Protein AF-A0A167RME8-F1 (afdb_monomer_lite)

Radius of gyration: 48.43 Å; chains: 1; bounding box: 113×70×120 Å

Organism: Penicillium chrysogenum (NCBI:txid5076)

pLDDT: mean 78.69, std 21.02, range [39.56, 98.69]

Secondary structure (DSSP, 8-state):
----PPPPPPP-----------------------------------PPPTT----PPPHHHHTTTT-TTS-HHHHHHHHHHHHHHHHHHHHHHHHHHHTTSS-HHHHHHHHHHHHHHHHHHHHHHHHHHHHHHHHHHHHHHHHHHHHHHHHHHHHHHHHHHHHHHHHHHHHHHHHHHHHHHHHHHHHHHHHHHHHHHHHHHH--S---------------------

Structure (mmCIF, N/CA/C/O backbone):
data_AF-A0A167RME8-F1
#
_entry.id   AF-A0A167RME8-F1
#
loop_
_atom_site.group_PDB
_atom_site.id
_atom_site.type_symbol
_atom_site.label_atom_id
_atom_site.label_alt_id
_atom_site.label_comp_id
_atom_site.label_asym_id
_atom_site.label_entity_id
_atom_site.label_seq_id
_atom_site.pdbx_PDB_ins_code
_atom_site.Cartn_x
_atom_site.Cartn_y
_atom_site.Cartn_z
_atom_site.occupancy
_atom_site.B_iso_or_equiv
_atom_site.auth_seq_id
_atom_site.auth_comp_id
_atom_site.auth_asym_id
_atom_site.auth_atom_id
_atom_site.pdbx_PDB_model_num
ATOM 1 N N . MET A 1 1 ? 33.253 -41.405 9.823 1.00 46.66 1 MET A N 1
ATOM 2 C CA . MET A 1 1 ? 33.672 -40.047 10.233 1.00 46.66 1 MET A CA 1
ATOM 3 C C . MET A 1 1 ? 33.901 -39.229 8.976 1.00 46.66 1 MET A C 1
ATOM 5 O O . MET A 1 1 ? 34.942 -39.370 8.351 1.00 46.66 1 MET A O 1
ATOM 9 N N . SER A 1 2 ? 32.906 -38.443 8.568 1.00 48.66 2 SER A N 1
ATOM 10 C CA . SER A 1 2 ? 32.923 -37.723 7.291 1.00 48.66 2 SER A CA 1
ATOM 11 C C . SER A 1 2 ? 32.918 -36.225 7.569 1.00 48.66 2 SER A C 1
ATOM 13 O O . SER A 1 2 ? 31.941 -35.685 8.080 1.00 48.66 2 SER A O 1
ATOM 15 N N . LYS A 1 3 ? 34.059 -35.583 7.298 1.00 55.41 3 LYS A N 1
ATOM 16 C CA . LYS A 1 3 ? 34.275 -34.137 7.405 1.00 55.41 3 LYS A CA 1
ATOM 17 C C . LYS A 1 3 ? 33.613 -33.457 6.206 1.00 55.41 3 LYS A C 1
ATOM 19 O O . LYS A 1 3 ? 33.950 -33.783 5.073 1.00 55.41 3 LYS A O 1
ATOM 24 N N . ILE A 1 4 ? 32.708 -32.514 6.454 1.00 59.94 4 ILE A N 1
ATOM 25 C CA . ILE A 1 4 ? 32.138 -31.645 5.419 1.00 59.94 4 ILE A CA 1
ATOM 26 C C . ILE A 1 4 ? 32.640 -30.222 5.677 1.00 59.94 4 ILE A C 1
ATOM 28 O O . ILE A 1 4 ? 32.491 -29.687 6.774 1.00 59.94 4 ILE A O 1
ATOM 32 N N . LEU A 1 5 ? 33.300 -29.670 4.657 1.00 56.16 5 LEU A N 1
ATOM 33 C CA . LEU A 1 5 ? 33.888 -28.333 4.597 1.00 56.16 5 LEU A CA 1
ATOM 34 C C . LEU A 1 5 ? 32.816 -27.230 4.651 1.00 56.16 5 LEU A C 1
ATOM 36 O O . LEU A 1 5 ? 31.798 -27.304 3.967 1.00 56.16 5 LEU A O 1
ATOM 40 N N . HIS A 1 6 ? 33.117 -26.155 5.381 1.00 62.88 6 HIS A N 1
ATOM 41 C CA . HIS A 1 6 ? 32.425 -24.867 5.286 1.00 62.88 6 HIS A CA 1
ATOM 42 C C . HIS A 1 6 ? 32.981 -24.027 4.123 1.00 62.88 6 HIS A C 1
ATOM 44 O O . HIS A 1 6 ? 34.203 -23.967 3.975 1.00 62.88 6 HIS A O 1
ATOM 50 N N . PRO A 1 7 ? 32.145 -23.288 3.367 1.00 67.81 7 PRO A N 1
ATOM 51 C CA . PRO A 1 7 ? 32.625 -22.238 2.483 1.00 67.81 7 PRO A CA 1
ATOM 52 C C . PRO A 1 7 ? 32.672 -20.865 3.169 1.00 67.81 7 PRO A C 1
ATOM 54 O O . PRO A 1 7 ? 31.809 -20.478 3.960 1.00 67.81 7 PRO A O 1
ATOM 57 N N . LEU A 1 8 ? 33.739 -20.154 2.817 1.00 55.78 8 LEU A N 1
ATOM 58 C CA . LEU A 1 8 ? 34.207 -18.857 3.288 1.00 55.78 8 LEU A CA 1
ATOM 59 C C . LEU A 1 8 ? 33.276 -17.683 2.924 1.00 55.78 8 LEU A C 1
ATOM 61 O O . LEU A 1 8 ? 32.675 -17.639 1.854 1.00 55.78 8 LEU A O 1
ATOM 65 N N . LYS A 1 9 ? 33.246 -16.682 3.816 1.00 50.41 9 LYS A N 1
ATOM 66 C CA . LYS A 1 9 ? 32.736 -15.319 3.581 1.00 50.41 9 LYS A CA 1
ATOM 67 C C . LYS A 1 9 ? 33.602 -14.566 2.558 1.00 50.41 9 LYS A C 1
ATOM 69 O O . LYS A 1 9 ? 34.825 -14.644 2.669 1.00 50.41 9 LYS A O 1
ATOM 74 N N . PRO A 1 10 ? 33.021 -13.657 1.759 1.00 62.38 10 PRO A N 1
ATOM 75 C CA . PRO A 1 10 ? 33.736 -12.492 1.259 1.00 62.38 10 PRO A CA 1
ATOM 76 C C . PRO A 1 10 ? 33.447 -11.248 2.115 1.00 62.38 10 PRO A C 1
ATOM 78 O O . PRO A 1 10 ? 32.299 -10.853 2.322 1.00 62.38 10 PRO A O 1
ATOM 81 N N . LYS A 1 11 ? 34.529 -10.627 2.599 1.00 51.53 11 LYS A N 1
ATOM 82 C CA . LYS A 1 11 ? 34.603 -9.204 2.960 1.00 51.53 11 LYS A CA 1
ATOM 83 C C . LYS A 1 11 ? 34.621 -8.391 1.661 1.00 51.53 11 LYS A C 1
ATOM 85 O O . LYS A 1 11 ? 35.391 -8.718 0.765 1.00 51.53 11 LYS A O 1
ATOM 90 N N . GLY A 1 12 ? 33.841 -7.318 1.602 1.00 47.72 12 GLY A N 1
ATOM 91 C CA . GLY A 1 12 ? 33.907 -6.304 0.551 1.00 47.72 12 GLY A CA 1
ATOM 92 C C . GLY A 1 12 ? 33.684 -4.929 1.165 1.00 47.72 12 GLY A C 1
ATOM 93 O O . GLY A 1 12 ? 32.648 -4.680 1.771 1.00 47.72 12 GLY A O 1
ATOM 94 N N . SER A 1 13 ? 34.721 -4.109 1.083 1.00 48.31 13 SER A N 1
ATOM 95 C CA . SER A 1 13 ? 34.896 -2.767 1.626 1.00 48.31 13 SER A CA 1
ATOM 96 C C . SER A 1 13 ? 34.101 -1.676 0.889 1.00 48.31 13 SER A C 1
ATOM 98 O O . SER A 1 13 ? 33.718 -1.828 -0.265 1.00 48.31 13 SER A O 1
ATOM 100 N N . THR A 1 14 ? 33.910 -0.580 1.622 1.00 47.50 14 THR A N 1
ATOM 101 C CA . THR A 1 14 ? 33.289 0.737 1.370 1.00 47.50 14 THR A CA 1
ATOM 102 C C . THR A 1 14 ? 33.692 1.437 0.053 1.00 47.50 14 THR A C 1
ATOM 104 O O . THR A 1 14 ? 34.739 1.119 -0.506 1.00 47.50 14 THR A O 1
ATOM 107 N N . PRO A 1 15 ? 32.930 2.462 -0.396 1.00 55.31 15 PRO A N 1
ATOM 108 C CA . PRO A 1 15 ? 33.337 3.837 -0.064 1.00 55.31 15 PRO A CA 1
ATOM 109 C C . PRO A 1 15 ? 32.199 4.799 0.330 1.00 55.31 15 PRO A C 1
ATOM 111 O O . PRO A 1 15 ? 31.079 4.746 -0.172 1.00 55.31 15 PRO A O 1
ATOM 114 N N . GLN A 1 16 ? 32.546 5.707 1.247 1.00 51.16 16 GLN A N 1
ATOM 115 C CA . GLN A 1 16 ? 31.841 6.956 1.529 1.00 51.16 16 GLN A CA 1
ATOM 116 C C . GLN A 1 16 ? 31.947 7.908 0.332 1.00 51.16 16 GLN A C 1
ATOM 118 O O . GLN A 1 16 ? 33.031 8.088 -0.218 1.00 51.16 16 GLN A O 1
ATOM 123 N N . SER A 1 17 ? 30.868 8.628 0.028 1.00 44.75 17 SER A N 1
ATOM 124 C CA . SER A 1 17 ? 30.943 10.013 -0.457 1.00 44.75 17 SER A CA 1
ATOM 125 C C . SER A 1 17 ? 29.664 10.762 -0.061 1.00 44.75 17 SER A C 1
ATOM 127 O O . SER A 1 17 ? 28.578 10.190 -0.184 1.00 44.75 17 SER A O 1
ATOM 129 N N . PRO A 1 18 ? 29.767 12.009 0.427 1.00 58.09 18 PRO A N 1
ATOM 130 C CA . PRO A 1 18 ? 28.632 12.850 0.774 1.00 58.09 18 PRO A CA 1
ATOM 131 C C . PRO A 1 18 ? 28.223 13.706 -0.430 1.00 58.09 18 PRO A C 1
ATOM 133 O O . PRO A 1 18 ? 29.068 14.340 -1.053 1.00 58.09 18 PRO A O 1
ATOM 136 N N . LEU A 1 19 ? 26.928 13.798 -0.717 1.00 43.50 19 LEU A N 1
ATOM 137 C CA . LEU A 1 19 ? 26.397 14.933 -1.466 1.00 43.50 19 LEU A CA 1
ATOM 138 C C . LEU A 1 19 ? 25.141 15.437 -0.766 1.00 43.50 19 LEU A C 1
ATOM 140 O O . LEU A 1 19 ? 24.085 14.806 -0.769 1.00 43.50 19 LEU A O 1
ATOM 144 N N . GLN A 1 20 ? 25.333 16.574 -0.102 1.00 51.16 20 GLN A N 1
ATOM 145 C CA . GLN A 1 20 ? 24.277 17.515 0.207 1.00 51.16 20 GLN A CA 1
ATOM 146 C C . GLN A 1 20 ? 23.749 18.055 -1.118 1.00 51.16 20 GLN A C 1
ATOM 148 O O . GLN A 1 20 ? 24.528 18.579 -1.908 1.00 51.16 20 GLN A O 1
ATOM 153 N N . ASP A 1 21 ? 22.441 17.976 -1.325 1.00 42.06 21 ASP A N 1
ATOM 154 C CA . ASP A 1 21 ? 21.779 18.904 -2.229 1.00 42.06 21 ASP A CA 1
ATOM 155 C C . ASP A 1 21 ? 20.456 19.329 -1.597 1.00 42.06 21 ASP A C 1
ATOM 157 O O . ASP A 1 21 ? 19.511 18.551 -1.421 1.00 42.06 21 ASP A O 1
ATOM 161 N N . GLY A 1 22 ? 20.465 20.566 -1.108 1.00 44.62 22 GLY A N 1
ATOM 162 C CA . GLY A 1 22 ? 19.363 21.187 -0.401 1.00 44.62 22 GLY A CA 1
ATOM 163 C C . GLY A 1 22 ? 18.309 21.657 -1.390 1.00 44.62 22 GLY A C 1
ATOM 164 O O . GLY A 1 22 ? 18.539 22.571 -2.171 1.00 44.62 22 GLY A O 1
ATOM 165 N N . SER A 1 23 ? 17.112 21.085 -1.303 1.00 46.25 23 SER A N 1
ATOM 166 C CA . SER A 1 23 ? 15.911 21.651 -1.917 1.00 46.25 23 SER A CA 1
ATOM 167 C C . SER A 1 23 ? 14.936 22.076 -0.809 1.00 46.25 23 SER A C 1
ATOM 169 O O . SER A 1 23 ? 14.494 21.237 -0.019 1.00 46.25 23 SER A O 1
ATOM 171 N N . PRO A 1 24 ? 14.580 23.372 -0.700 1.00 50.72 24 PRO A N 1
ATOM 172 C CA . PRO A 1 24 ? 13.641 23.834 0.307 1.00 50.72 24 PRO A CA 1
ATOM 173 C C . PRO A 1 24 ? 12.214 23.570 -0.180 1.00 50.72 24 PRO A C 1
ATOM 175 O O . PRO A 1 24 ? 11.588 24.392 -0.852 1.00 50.72 24 PRO A O 1
ATOM 178 N N . THR A 1 25 ? 11.664 22.408 0.167 1.00 45.47 25 THR A N 1
ATOM 179 C CA . THR A 1 25 ? 10.222 22.171 0.040 1.00 45.47 25 THR A CA 1
ATOM 180 C C . THR A 1 25 ? 9.476 23.055 1.034 1.00 45.47 25 THR A C 1
ATOM 182 O O . THR A 1 25 ? 9.447 22.807 2.236 1.00 45.47 25 THR A O 1
ATOM 185 N N . LYS A 1 26 ? 8.873 24.110 0.488 1.00 46.53 26 LYS A N 1
ATOM 186 C CA . LYS A 1 26 ? 7.974 25.076 1.119 1.00 46.53 26 LYS A CA 1
ATOM 187 C C . LYS A 1 26 ? 6.787 24.348 1.773 1.00 46.53 26 LYS A C 1
ATOM 189 O O . LYS A 1 26 ? 5.771 24.082 1.133 1.00 46.53 26 LYS A O 1
ATOM 194 N N . THR A 1 27 ? 6.911 24.002 3.050 1.00 44.31 27 THR A N 1
ATOM 195 C CA . THR A 1 27 ? 5.826 23.456 3.870 1.00 44.31 27 THR A CA 1
ATOM 196 C C . THR A 1 27 ? 4.834 24.567 4.203 1.00 44.31 27 THR A C 1
ATOM 198 O O . THR A 1 27 ? 5.046 25.409 5.071 1.00 44.31 27 THR A O 1
ATOM 201 N N . ARG A 1 28 ? 3.711 24.574 3.483 1.00 45.41 28 ARG A N 1
ATOM 202 C CA . ARG A 1 28 ? 2.522 25.359 3.822 1.00 45.41 28 ARG A CA 1
ATOM 203 C C . ARG A 1 28 ? 1.881 24.738 5.067 1.00 45.41 28 ARG A C 1
ATOM 205 O O . ARG A 1 28 ? 1.089 23.807 4.959 1.00 45.41 28 ARG A O 1
ATOM 212 N N . ALA A 1 29 ? 2.260 25.234 6.241 1.00 39.56 29 ALA A N 1
ATOM 213 C CA . ALA A 1 29 ? 1.595 24.921 7.497 1.00 39.56 29 ALA A CA 1
ATOM 214 C C . ALA A 1 29 ? 0.166 25.489 7.466 1.00 39.56 29 ALA A C 1
ATOM 216 O O . ALA A 1 29 ? -0.036 26.698 7.367 1.00 39.56 29 ALA A O 1
ATOM 217 N N . LEU A 1 30 ? -0.830 24.605 7.502 1.00 44.81 30 LEU A N 1
ATOM 218 C CA . LEU A 1 30 ? -2.217 24.966 7.776 1.00 44.81 30 LEU A CA 1
ATOM 219 C C . LEU A 1 30 ? -2.363 25.135 9.288 1.00 44.81 30 LEU A C 1
ATOM 221 O O . LEU A 1 30 ? -2.478 24.165 10.033 1.00 44.81 30 LEU A O 1
ATOM 225 N N . THR A 1 31 ? -2.334 26.387 9.726 1.00 43.88 31 THR A N 1
ATOM 226 C CA . THR A 1 31 ? -2.700 26.832 11.068 1.00 43.88 31 THR A CA 1
ATOM 227 C C . THR A 1 31 ? -4.189 26.552 11.282 1.00 43.88 31 THR A C 1
ATOM 229 O O . THR A 1 31 ? -5.050 27.321 10.860 1.00 43.88 31 THR A O 1
ATOM 232 N N . MET A 1 32 ? -4.517 25.423 11.906 1.00 41.84 32 MET A N 1
ATOM 233 C CA . MET A 1 32 ? -5.863 25.168 12.418 1.00 41.84 32 MET A CA 1
ATOM 234 C C . MET A 1 32 ? -5.918 25.664 13.860 1.00 41.84 32 MET A C 1
ATOM 236 O O . MET A 1 32 ? -5.507 24.986 14.797 1.00 41.84 32 MET A O 1
ATOM 240 N N . SER A 1 33 ? -6.377 26.909 13.992 1.00 46.09 33 SER A N 1
ATOM 241 C CA . SER A 1 33 ? -6.721 27.561 15.252 1.00 46.09 33 SER A CA 1
ATOM 242 C C . SER A 1 33 ? -7.871 26.800 15.914 1.00 46.09 33 SER A C 1
ATOM 244 O O . SER A 1 33 ? -9.011 26.847 15.452 1.00 46.09 33 SER A O 1
ATOM 246 N N . LEU A 1 34 ? -7.562 26.054 16.973 1.00 42.22 34 LEU A N 1
ATOM 247 C CA . LEU A 1 34 ? -8.546 25.348 17.784 1.00 42.22 34 LEU A CA 1
ATOM 248 C C . LEU A 1 34 ? -9.113 26.338 18.813 1.00 42.22 34 LEU A C 1
ATOM 250 O O . LEU A 1 34 ? -8.589 26.483 19.917 1.00 42.22 34 LEU A O 1
ATOM 254 N N . GLN A 1 35 ? -10.162 27.071 18.433 1.00 42.72 35 GLN A N 1
ATOM 255 C CA . GLN A 1 35 ? -10.925 27.888 19.375 1.00 42.72 35 GLN A CA 1
ATOM 256 C C . GLN A 1 35 ? -11.644 26.976 20.374 1.00 42.72 35 GLN A C 1
ATOM 258 O O . GLN A 1 35 ? -12.542 26.212 20.028 1.00 42.72 35 GLN A O 1
ATOM 263 N N . LYS A 1 36 ? -11.216 27.075 21.63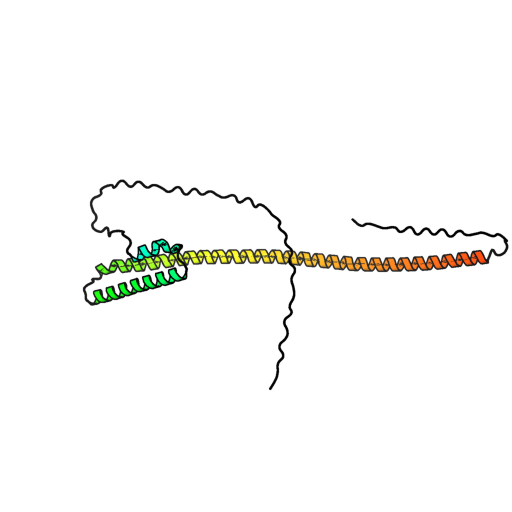2 1.00 44.06 36 LYS A N 1
ATOM 264 C CA . LYS A 1 36 ? -11.839 26.485 22.815 1.00 44.06 36 LYS A CA 1
ATOM 265 C C . LYS A 1 36 ? -13.196 27.165 23.060 1.00 44.06 36 LYS A C 1
ATOM 267 O O . LYS A 1 36 ? -13.205 28.370 23.310 1.00 44.06 36 LYS A O 1
ATOM 272 N N . PRO A 1 37 ? -14.336 26.452 23.026 1.00 44.91 37 PRO A N 1
ATOM 273 C CA . PRO A 1 37 ? -15.606 27.038 23.428 1.00 44.91 37 PRO A CA 1
ATOM 274 C C . PRO A 1 37 ? -15.649 27.151 24.955 1.00 44.91 37 PRO A C 1
ATOM 276 O O . PRO A 1 37 ? -15.687 26.148 25.668 1.00 44.91 37 PRO A O 1
ATOM 279 N N . THR A 1 38 ? -15.646 28.382 25.461 1.00 42.69 38 THR A N 1
ATOM 280 C CA . THR A 1 38 ? -16.018 28.691 26.845 1.00 42.69 38 THR A CA 1
ATOM 281 C C . THR A 1 38 ? -17.533 28.565 26.960 1.00 42.69 38 THR A C 1
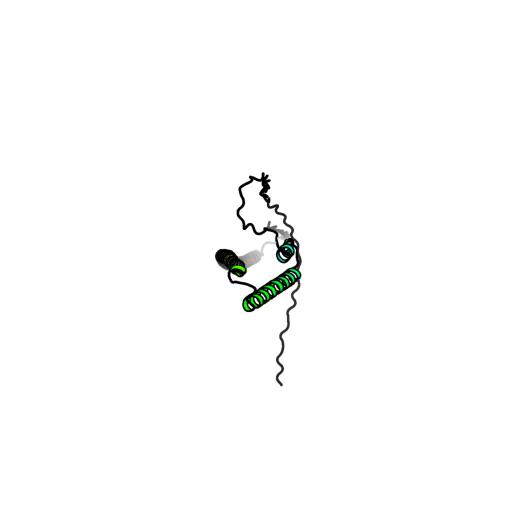ATOM 283 O O . THR A 1 38 ? -18.270 29.481 26.602 1.00 42.69 38 THR A O 1
ATOM 286 N N . ILE A 1 39 ? -18.011 27.415 27.434 1.00 40.47 39 ILE A N 1
ATOM 287 C CA . ILE A 1 39 ? -19.421 27.227 27.778 1.00 40.47 39 ILE A CA 1
ATOM 288 C C . ILE A 1 39 ? -19.604 27.732 29.211 1.00 40.47 39 ILE A C 1
ATOM 290 O O . ILE A 1 39 ? -19.209 27.081 30.174 1.00 40.47 39 ILE A O 1
ATOM 294 N N . SER A 1 40 ? -20.166 28.933 29.331 1.00 45.59 40 SER A N 1
ATOM 295 C CA . SER A 1 40 ? -20.678 29.491 30.581 1.00 45.59 40 SER A CA 1
ATOM 296 C C . SER A 1 40 ? -22.011 28.810 30.901 1.00 45.59 40 SER A C 1
ATOM 298 O O . SER A 1 40 ? -23.007 29.034 30.215 1.00 45.59 40 SER A O 1
ATOM 300 N N . SER A 1 41 ? -22.035 27.945 31.913 1.00 41.91 41 SER A N 1
ATOM 301 C CA . SER A 1 41 ? -23.260 27.310 32.400 1.00 41.91 41 SER A CA 1
ATOM 302 C C . SER A 1 41 ? -23.843 28.104 33.573 1.00 41.91 41 SER A C 1
ATOM 304 O O . SER A 1 41 ? -23.393 28.014 34.713 1.00 41.91 41 SER A O 1
ATOM 306 N N . LYS A 1 42 ? -24.893 28.882 33.294 1.00 50.00 42 LYS A N 1
ATOM 307 C CA . LYS A 1 42 ? -25.873 29.288 34.313 1.00 50.00 42 LYS A CA 1
ATOM 308 C C . LYS A 1 42 ? -26.701 28.055 34.710 1.00 50.00 42 LYS A C 1
ATOM 310 O O . LYS A 1 42 ? -27.223 27.397 33.808 1.00 50.00 42 LYS A O 1
ATOM 315 N N . PRO A 1 43 ? -26.878 27.744 36.005 1.00 47.22 43 PRO A N 1
ATOM 316 C CA . PRO A 1 43 ? -27.755 26.659 36.414 1.00 47.22 43 PRO A CA 1
ATOM 317 C C . PRO A 1 43 ? -29.214 27.125 36.336 1.00 47.22 43 PRO A C 1
ATOM 319 O O . PRO A 1 43 ? -29.645 28.009 37.074 1.00 47.22 43 PRO A O 1
ATOM 322 N N . VAL A 1 44 ? -29.969 26.529 35.414 1.00 51.12 44 VAL A N 1
ATOM 323 C CA . VAL A 1 44 ? -31.435 26.571 35.409 1.00 51.12 44 VAL A CA 1
ATOM 324 C C . VAL A 1 44 ? -31.910 25.523 36.411 1.00 51.12 44 VAL A C 1
ATOM 326 O O . VAL A 1 44 ? -31.658 24.332 36.244 1.00 51.12 44 VAL A O 1
ATOM 329 N N . ILE A 1 45 ? -32.554 25.984 37.479 1.00 51.16 45 ILE A N 1
ATOM 330 C CA . ILE A 1 45 ? -33.170 25.145 38.506 1.00 51.16 45 ILE A CA 1
ATOM 331 C C . ILE A 1 45 ? -34.415 24.501 37.887 1.00 51.16 45 ILE A C 1
ATOM 333 O O . ILE A 1 45 ? -35.404 25.185 37.629 1.00 51.16 45 ILE A O 1
ATOM 337 N N . ALA A 1 46 ? -34.345 23.195 37.630 1.00 46.25 46 ALA A N 1
ATOM 338 C CA . ALA A 1 46 ? -35.487 22.360 37.271 1.00 46.25 46 ALA A CA 1
ATOM 339 C C . ALA A 1 46 ? -35.760 21.343 38.403 1.00 46.25 46 ALA A C 1
ATOM 341 O O . ALA A 1 46 ? -34.802 20.881 39.032 1.00 46.25 46 ALA A O 1
ATOM 342 N N . PRO A 1 47 ? -37.032 21.002 38.696 1.00 47.94 47 PRO A N 1
ATOM 343 C CA . PRO A 1 47 ? -37.409 20.166 39.839 1.00 47.94 47 PRO A CA 1
ATOM 344 C C . PRO A 1 47 ? -36.861 18.735 39.726 1.00 47.94 47 PRO A C 1
ATOM 346 O O . PRO A 1 47 ? -36.841 18.149 38.646 1.00 47.94 47 PRO A O 1
ATOM 349 N N . GLY A 1 48 ? -36.401 18.195 40.856 1.00 42.44 48 GLY A N 1
ATOM 350 C CA . GLY A 1 48 ? -35.553 17.006 40.952 1.00 42.44 48 GLY A CA 1
ATOM 351 C C . GLY A 1 48 ? -36.135 15.699 40.402 1.00 42.44 48 GLY A C 1
ATOM 352 O O . GLY A 1 48 ? -37.210 15.256 40.798 1.00 42.44 48 GLY A O 1
ATOM 353 N N . HIS A 1 49 ? -35.331 15.027 39.575 1.00 49.12 49 HIS A N 1
ATOM 354 C CA . HIS A 1 49 ? -35.415 13.588 39.334 1.00 49.12 49 HIS A CA 1
ATOM 355 C C . HIS A 1 49 ? -34.492 12.849 40.323 1.00 49.12 49 HIS A C 1
ATOM 357 O O . HIS A 1 49 ? -33.290 13.133 40.351 1.00 49.12 49 HIS A O 1
ATOM 363 N N . PRO A 1 50 ? -34.992 11.879 41.109 1.00 49.12 50 PRO A N 1
ATOM 364 C CA . PRO A 1 50 ? -34.171 11.104 42.028 1.00 49.12 50 PRO A CA 1
ATOM 365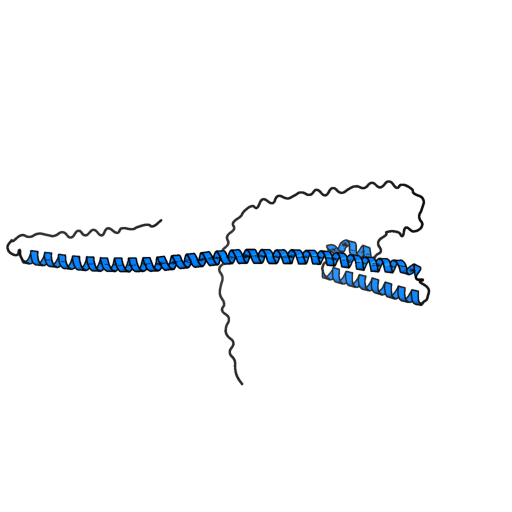 C C . PRO A 1 50 ? -33.516 9.953 41.258 1.00 49.12 50 PRO A C 1
ATOM 367 O O . PRO A 1 50 ? -34.082 8.874 41.207 1.00 49.12 50 PRO A O 1
ATOM 370 N N . ASN A 1 51 ? -32.395 10.200 40.568 1.00 49.62 51 ASN A N 1
ATOM 371 C CA . ASN A 1 51 ? -31.435 9.155 40.143 1.00 49.62 51 ASN A CA 1
ATOM 372 C C . ASN A 1 51 ? -30.195 9.724 39.422 1.00 49.62 51 ASN A C 1
ATOM 374 O O . ASN A 1 51 ? -29.619 9.085 38.543 1.00 49.62 51 ASN A O 1
ATOM 378 N N . GLN A 1 52 ? -29.749 10.933 39.774 1.00 51.34 52 GLN A N 1
ATOM 379 C CA . GLN A 1 52 ? -28.422 11.382 39.351 1.00 51.34 52 GLN A CA 1
ATOM 380 C C . GLN A 1 52 ? -27.379 10.713 40.249 1.00 51.34 52 GLN A C 1
ATOM 382 O O . GLN A 1 52 ? -27.067 11.206 41.331 1.00 51.34 52 GLN A O 1
ATOM 387 N N . GLN A 1 53 ? -26.860 9.563 39.809 1.00 60.28 53 GLN A N 1
ATOM 388 C CA . GLN A 1 53 ? -25.600 9.061 40.348 1.00 60.28 53 GLN A CA 1
ATOM 389 C C . GLN A 1 53 ? -24.533 10.149 40.144 1.00 60.28 53 GLN A C 1
ATOM 391 O O . GLN A 1 53 ? -24.457 10.730 39.057 1.00 60.28 53 GLN A O 1
ATOM 396 N N . PRO A 1 54 ? -23.729 10.468 41.169 1.00 63.62 54 PRO A N 1
ATOM 397 C CA . PRO A 1 54 ? -22.654 11.435 41.024 1.00 63.62 54 PRO A CA 1
ATOM 398 C C . PRO A 1 54 ? -21.691 10.955 39.931 1.00 63.62 54 PRO A C 1
ATOM 400 O O . PRO A 1 54 ? -21.138 9.863 40.022 1.00 63.62 54 PRO A O 1
ATOM 403 N N . ASN A 1 55 ? -21.468 11.783 38.907 1.00 67.50 55 ASN A N 1
ATOM 404 C CA . ASN A 1 55 ? -20.554 11.506 37.787 1.00 67.50 55 ASN A CA 1
ATOM 405 C C . ASN A 1 55 ? -19.066 11.581 38.189 1.00 67.50 55 ASN A C 1
ATOM 407 O O . ASN A 1 55 ? -18.206 11.859 37.353 1.00 67.50 55 ASN A O 1
ATOM 411 N N . THR A 1 56 ? -18.749 11.395 39.469 1.00 81.75 56 THR A N 1
ATOM 412 C CA . THR A 1 56 ? -17.381 11.483 39.970 1.00 81.75 56 THR A CA 1
ATOM 413 C C . THR A 1 56 ? -16.626 10.218 39.557 1.00 81.75 56 THR A C 1
ATOM 415 O O . THR A 1 56 ? -17.035 9.120 39.943 1.00 81.75 56 THR A O 1
ATOM 418 N N . PRO A 1 57 ? -15.530 10.331 38.785 1.00 82.00 57 PRO A N 1
ATOM 419 C CA . PRO A 1 57 ? -14.737 9.176 38.392 1.00 82.00 57 PRO A CA 1
ATOM 420 C C . PRO A 1 57 ? -14.184 8.452 39.624 1.00 82.00 57 PRO A C 1
ATOM 422 O O . PRO A 1 57 ? -13.645 9.077 40.537 1.00 82.00 57 PRO A O 1
ATOM 425 N N . GLY A 1 58 ? -14.296 7.124 39.643 1.00 84.00 58 GLY A N 1
ATOM 426 C CA . GLY A 1 58 ? -13.682 6.306 40.687 1.00 84.00 58 GLY A CA 1
ATOM 427 C C . GLY A 1 58 ? -12.151 6.290 40.595 1.00 84.00 58 GLY A C 1
ATOM 428 O O . GLY A 1 58 ? -11.563 6.657 39.577 1.00 84.00 58 GLY A O 1
ATOM 429 N N . PHE A 1 59 ? -11.494 5.781 41.639 1.00 86.69 59 PHE A N 1
ATOM 430 C CA . PHE A 1 59 ? -10.029 5.724 41.738 1.00 86.69 59 PHE A CA 1
ATOM 431 C C . PHE A 1 59 ? -9.352 5.051 40.528 1.00 86.69 59 PHE A C 1
ATOM 433 O O . PHE A 1 59 ? -8.360 5.558 40.008 1.00 86.69 59 PHE A O 1
ATOM 440 N N . CYS A 1 60 ? -9.918 3.951 40.013 1.00 85.88 60 CYS A N 1
ATOM 441 C CA . CYS A 1 60 ? -9.393 3.281 38.816 1.00 85.88 60 CYS A CA 1
ATOM 442 C C . CYS A 1 60 ? -9.432 4.167 37.562 1.00 85.88 60 CYS A C 1
ATOM 444 O O . CYS A 1 60 ? -8.514 4.103 36.749 1.00 85.88 60 CYS A O 1
ATOM 446 N N . ALA A 1 61 ? -10.459 5.008 37.410 1.00 86.75 61 ALA A N 1
ATOM 447 C CA . ALA A 1 61 ? -10.573 5.921 36.277 1.00 86.75 61 ALA A CA 1
ATOM 448 C C . ALA A 1 61 ? -9.550 7.064 36.372 1.00 86.75 61 ALA A C 1
ATOM 450 O O . ALA A 1 61 ? -8.921 7.401 35.373 1.00 86.75 61 ALA A O 1
ATOM 451 N N . LEU A 1 62 ? -9.310 7.595 37.576 1.00 89.69 62 LEU A N 1
ATOM 452 C CA . LEU A 1 62 ? -8.291 8.627 37.810 1.00 89.69 62 LEU A CA 1
ATOM 453 C C . LEU A 1 62 ? -6.872 8.127 37.502 1.00 89.69 62 LEU A C 1
ATOM 455 O O . LEU A 1 62 ? -6.059 8.852 36.936 1.00 89.69 62 LEU A O 1
ATOM 459 N N . ARG A 1 63 ? -6.577 6.851 37.780 1.00 90.88 63 ARG A N 1
ATOM 460 C CA . ARG A 1 63 ? -5.284 6.234 37.423 1.00 90.88 63 ARG A CA 1
ATOM 461 C C . ARG A 1 63 ? -5.005 6.235 35.913 1.00 90.88 63 ARG A C 1
ATOM 463 O O . ARG A 1 63 ? -3.846 6.113 35.519 1.00 90.88 63 ARG A O 1
ATOM 470 N N . LEU A 1 64 ? -6.033 6.375 35.071 1.00 92.44 64 LEU A N 1
ATOM 471 C CA . LEU A 1 64 ? -5.904 6.426 33.612 1.00 92.44 64 LEU A CA 1
ATOM 472 C C . LEU A 1 64 ? -5.635 7.841 33.067 1.00 92.44 64 LEU A C 1
ATOM 474 O O . LEU A 1 64 ? -5.288 7.961 31.893 1.00 92.44 64 LEU A O 1
ATOM 478 N N . GLU A 1 65 ? -5.742 8.897 33.882 1.00 88.75 65 GLU A N 1
ATOM 479 C CA . GLU A 1 65 ? -5.689 10.305 33.439 1.00 88.75 65 GLU A CA 1
ATOM 480 C C . GLU A 1 65 ? -4.352 10.697 32.778 1.00 88.75 65 GLU A C 1
ATOM 482 O O . GLU A 1 65 ? -4.303 11.598 31.949 1.00 88.75 65 GLU A O 1
ATOM 487 N N . ASN A 1 66 ? -3.274 9.951 33.047 1.00 87.81 66 ASN A N 1
ATOM 488 C CA . ASN A 1 66 ? -1.940 10.194 32.486 1.00 87.81 66 ASN A CA 1
ATOM 489 C C . ASN A 1 66 ? -1.402 9.028 31.649 1.00 87.81 66 ASN A C 1
ATOM 491 O O . ASN A 1 66 ? -0.188 8.885 31.489 1.00 87.81 66 ASN A O 1
ATOM 495 N N . LEU A 1 67 ? -2.288 8.182 31.110 1.00 91.31 67 LEU A N 1
ATOM 496 C CA . LEU A 1 67 ? -1.868 6.981 30.392 1.00 91.31 67 LEU A CA 1
ATOM 497 C C . LEU A 1 67 ? -0.974 7.315 29.191 1.00 91.31 67 LEU A C 1
ATOM 499 O O . LEU A 1 67 ? -0.007 6.607 28.955 1.00 91.31 67 LEU A O 1
ATOM 503 N N . GLU A 1 68 ? -1.240 8.393 28.449 1.00 92.06 68 GLU A N 1
ATOM 504 C CA . GLU A 1 68 ? -0.497 8.750 27.229 1.00 92.06 68 GLU A CA 1
ATOM 505 C C . GLU A 1 68 ? 1.018 8.871 27.463 1.00 92.06 68 GLU A C 1
ATOM 507 O O . GLU A 1 68 ? 1.802 8.270 26.721 1.00 92.06 68 GLU A O 1
ATOM 512 N N . HIS A 1 69 ? 1.407 9.526 28.559 1.00 93.12 69 HIS A N 1
ATOM 513 C CA . HIS A 1 69 ? 2.790 9.865 28.908 1.00 93.12 69 HIS A CA 1
ATOM 514 C C . HIS A 1 69 ? 3.594 8.703 29.517 1.00 93.12 69 HIS A C 1
ATOM 516 O O . HIS A 1 69 ? 4.799 8.823 29.726 1.00 93.12 69 HIS A O 1
ATOM 522 N N . GLN A 1 70 ? 2.955 7.568 29.812 1.00 93.88 70 GLN A N 1
ATOM 523 C CA . GLN A 1 70 ? 3.618 6.424 30.439 1.00 93.88 70 GLN A CA 1
ATOM 524 C C . GLN A 1 70 ? 4.344 5.523 29.429 1.00 93.88 70 GLN A C 1
ATOM 526 O O . GLN A 1 70 ? 3.957 5.399 28.259 1.00 93.88 70 GLN A O 1
ATOM 531 N N . THR A 1 71 ? 5.374 4.817 29.906 1.00 95.69 71 THR A N 1
ATOM 532 C CA . THR A 1 71 ? 6.080 3.799 29.114 1.00 95.69 71 THR A CA 1
ATOM 533 C C . THR A 1 71 ? 5.178 2.597 28.815 1.00 95.69 71 THR A C 1
ATOM 535 O O . THR A 1 71 ? 4.203 2.338 29.522 1.00 95.69 71 THR A O 1
ATOM 538 N N . SER A 1 72 ? 5.506 1.817 27.778 1.00 95.44 72 SER A N 1
ATOM 539 C CA . SER A 1 72 ? 4.732 0.612 27.439 1.00 95.44 72 SER A CA 1
ATOM 540 C C . SER A 1 72 ? 4.705 -0.422 28.570 1.00 95.44 72 SER A C 1
ATOM 542 O O . SER A 1 72 ? 3.710 -1.137 28.698 1.00 95.44 72 SER A O 1
ATOM 544 N N . THR A 1 73 ? 5.776 -0.526 29.361 1.00 96.00 73 THR A N 1
ATOM 545 C CA . THR A 1 73 ? 5.857 -1.460 30.492 1.00 96.00 73 THR A CA 1
ATOM 546 C C . THR A 1 73 ? 4.928 -1.012 31.614 1.00 96.00 73 THR A C 1
ATOM 548 O O . THR A 1 73 ? 4.056 -1.776 32.017 1.00 96.00 73 THR A O 1
ATOM 551 N N . THR A 1 74 ? 5.008 0.261 32.014 1.00 94.75 74 THR A N 1
ATOM 552 C CA . THR A 1 74 ? 4.131 0.847 33.040 1.00 94.75 74 THR A CA 1
ATOM 553 C C . THR A 1 74 ? 2.658 0.775 32.639 1.00 94.75 74 THR A C 1
ATOM 555 O O . THR A 1 74 ? 1.816 0.404 33.451 1.00 94.75 74 THR A O 1
ATOM 558 N N 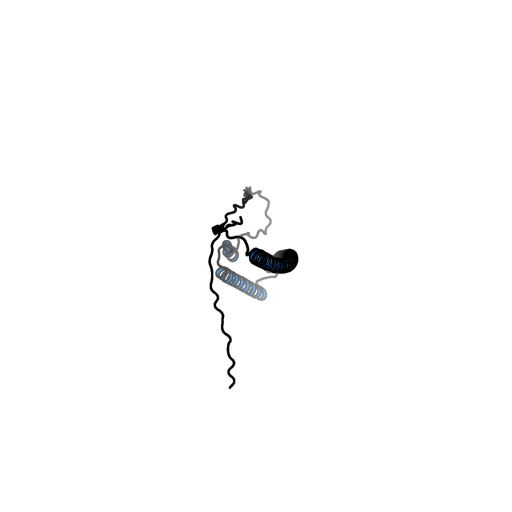. LYS A 1 75 ? 2.336 1.043 31.363 1.00 96.31 75 LYS A N 1
ATOM 559 C CA . LYS A 1 75 ? 0.979 0.870 30.819 1.00 96.31 75 LYS A CA 1
ATOM 560 C C . LYS A 1 75 ? 0.475 -0.556 31.027 1.00 96.31 75 LYS A C 1
ATOM 562 O O . LYS A 1 75 ? -0.650 -0.745 31.473 1.00 96.31 75 LYS A O 1
ATOM 567 N N . ARG A 1 76 ? 1.302 -1.560 30.714 1.00 95.12 76 ARG A N 1
ATOM 568 C CA . ARG A 1 76 ? 0.941 -2.976 30.864 1.00 95.12 76 ARG A CA 1
ATOM 569 C C . ARG A 1 76 ? 0.684 -3.339 32.323 1.00 95.12 76 ARG A C 1
ATOM 571 O O . ARG A 1 76 ? -0.329 -3.968 32.605 1.00 95.12 76 ARG A O 1
ATOM 578 N N . GLU A 1 77 ? 1.576 -2.943 33.224 1.00 95.62 77 GLU A N 1
ATOM 579 C CA . GLU A 1 77 ? 1.437 -3.191 34.664 1.00 95.62 77 GLU A CA 1
ATOM 580 C C . GLU A 1 77 ? 0.185 -2.515 35.232 1.00 95.62 77 GLU A C 1
ATOM 582 O O . GLU A 1 77 ? -0.590 -3.148 35.949 1.00 95.62 77 GLU A O 1
ATOM 587 N N . LEU A 1 78 ? -0.073 -1.262 34.845 1.00 95.25 78 LEU A N 1
ATOM 588 C CA . LEU A 1 78 ? -1.278 -0.540 35.240 1.00 95.25 78 LEU A CA 1
ATOM 589 C C . LEU A 1 78 ? -2.548 -1.235 34.730 1.00 95.25 78 LEU A C 1
ATOM 591 O O . LEU A 1 78 ? -3.481 -1.428 35.507 1.00 95.25 78 LEU A O 1
ATOM 595 N N . MET A 1 79 ? -2.583 -1.642 33.454 1.00 95.12 79 MET A N 1
ATOM 596 C CA . MET A 1 79 ? -3.722 -2.385 32.897 1.00 95.12 79 MET A CA 1
ATOM 597 C C . MET A 1 79 ? -3.929 -3.721 33.619 1.00 95.12 79 MET A C 1
ATOM 599 O O . MET A 1 79 ? -5.068 -4.085 33.893 1.00 95.12 79 MET A O 1
ATOM 603 N N . ALA A 1 80 ? -2.850 -4.434 33.958 1.00 94.62 80 ALA A N 1
ATOM 604 C CA . ALA A 1 80 ? -2.925 -5.690 34.700 1.00 94.62 80 ALA A CA 1
ATOM 605 C C . ALA A 1 80 ? -3.486 -5.485 36.116 1.00 94.62 80 ALA A C 1
ATOM 607 O O . ALA A 1 80 ? -4.351 -6.247 36.542 1.00 94.62 80 ALA A O 1
ATOM 608 N N . SER A 1 81 ? -3.054 -4.434 36.819 1.00 95.88 81 SER A N 1
ATOM 609 C CA . SER A 1 81 ? -3.595 -4.081 38.136 1.00 95.88 81 SER A CA 1
ATOM 610 C C . SER A 1 81 ? -5.077 -3.709 38.064 1.00 95.88 81 SER A C 1
ATOM 612 O O . SER A 1 81 ? -5.857 -4.226 38.854 1.00 95.88 81 SER A O 1
ATOM 614 N N . ILE A 1 82 ? -5.492 -2.884 37.098 1.00 94.12 82 ILE A N 1
ATOM 615 C CA . ILE A 1 82 ? -6.911 -2.533 36.922 1.00 94.12 82 ILE A CA 1
ATOM 616 C C . ILE A 1 82 ? -7.741 -3.774 36.574 1.00 94.12 82 ILE A C 1
ATOM 618 O O . ILE A 1 82 ? -8.839 -3.945 37.095 1.00 94.12 82 ILE A O 1
ATOM 622 N N . ALA A 1 83 ? -7.224 -4.664 35.724 1.00 93.62 83 ALA A N 1
ATOM 623 C CA . ALA A 1 83 ? -7.899 -5.918 35.406 1.00 93.62 83 ALA A CA 1
ATOM 624 C C . ALA A 1 83 ? -8.067 -6.805 36.650 1.00 93.62 83 ALA A C 1
ATOM 626 O O . ALA A 1 83 ? -9.139 -7.371 36.847 1.00 93.62 83 ALA A O 1
ATOM 627 N N . ALA A 1 84 ? -7.046 -6.890 37.508 1.00 93.81 84 ALA A N 1
ATOM 628 C CA . ALA A 1 84 ? -7.132 -7.611 38.775 1.00 93.81 84 ALA A CA 1
ATOM 629 C C . ALA A 1 84 ? -8.196 -7.006 39.709 1.00 93.81 84 ALA A C 1
ATOM 631 O O . ALA A 1 84 ? -9.013 -7.754 40.246 1.00 93.81 84 ALA A O 1
ATOM 632 N N . ASP A 1 85 ? -8.245 -5.674 39.833 1.00 93.56 85 ASP A N 1
ATOM 633 C CA . ASP A 1 85 ? -9.244 -4.960 40.642 1.00 93.56 85 ASP A CA 1
ATOM 634 C C . ASP A 1 85 ? -10.672 -5.227 40.132 1.00 93.56 85 ASP A C 1
ATOM 636 O O . ASP A 1 85 ? -11.584 -5.522 40.910 1.00 93.56 85 ASP A O 1
ATOM 640 N N . ILE A 1 86 ? -10.869 -5.188 38.809 1.00 91.88 86 ILE A N 1
ATOM 641 C CA . ILE A 1 86 ? -12.149 -5.508 38.167 1.00 91.88 86 ILE A CA 1
ATOM 642 C C . ILE A 1 86 ? -12.540 -6.959 38.471 1.00 91.88 86 ILE A C 1
ATOM 644 O O . ILE A 1 86 ? -13.644 -7.199 38.956 1.00 91.88 86 ILE A O 1
ATOM 648 N N . CYS A 1 87 ? -11.642 -7.922 38.251 1.00 92.31 87 CYS A N 1
ATOM 649 C CA . CYS A 1 87 ? -11.902 -9.333 38.540 1.00 92.31 87 CYS A CA 1
ATOM 650 C C . CYS A 1 87 ? -12.285 -9.556 40.008 1.00 92.31 87 CYS A C 1
ATOM 652 O O . CYS A 1 87 ? -13.300 -10.192 40.283 1.00 92.31 87 CYS A O 1
ATOM 654 N N . ALA A 1 88 ? -11.520 -8.998 40.949 1.00 94.69 88 ALA A N 1
ATOM 655 C CA . ALA A 1 88 ? -11.812 -9.099 42.377 1.00 94.69 88 ALA A CA 1
ATOM 656 C C . ALA A 1 88 ? -13.188 -8.505 42.726 1.00 94.69 88 ALA A C 1
ATOM 658 O O . ALA A 1 88 ? -13.933 -9.079 43.525 1.00 94.69 88 ALA A O 1
ATOM 659 N N . THR A 1 89 ? -13.557 -7.397 42.078 1.00 92.44 89 THR A N 1
ATOM 660 C CA . THR A 1 89 ? -14.874 -6.768 42.231 1.00 92.44 89 THR A CA 1
ATOM 661 C C . THR A 1 89 ? -15.993 -7.696 41.753 1.00 92.44 89 THR A C 1
ATOM 663 O O . THR A 1 89 ? -16.937 -7.940 42.500 1.00 92.44 89 THR A O 1
ATOM 666 N N . PHE A 1 90 ? -15.876 -8.275 40.553 1.00 91.56 90 PHE A N 1
ATOM 667 C CA . PHE A 1 90 ? -16.868 -9.218 40.020 1.00 91.56 90 PHE A CA 1
ATOM 668 C C . PHE A 1 90 ? -17.022 -10.470 40.894 1.00 91.56 90 PHE A C 1
ATOM 670 O O . PHE A 1 90 ? -18.146 -10.899 41.144 1.00 91.56 90 PHE A O 1
ATOM 677 N N . ILE A 1 91 ? -15.915 -11.020 41.405 1.00 93.62 91 ILE A N 1
ATOM 678 C CA . ILE A 1 91 ? -15.935 -12.165 42.329 1.00 93.62 91 ILE A CA 1
ATOM 679 C C . ILE A 1 91 ? -16.673 -11.801 43.622 1.00 93.62 91 ILE A C 1
ATOM 681 O O . ILE A 1 91 ? -17.511 -12.563 44.098 1.00 93.62 91 ILE A O 1
ATOM 685 N N . SER A 1 92 ? -16.391 -10.621 44.177 1.00 95.12 92 SER A N 1
ATOM 686 C CA . SER A 1 92 ? -17.037 -10.155 45.409 1.00 95.12 92 SER A CA 1
ATOM 687 C C . SER A 1 92 ? -18.539 -9.950 45.211 1.00 95.12 92 SER A C 1
ATOM 689 O O . SER A 1 92 ? -19.332 -10.350 46.057 1.00 95.12 92 SER A O 1
ATOM 691 N N . ILE A 1 93 ? -18.946 -9.381 44.074 1.00 91.69 93 ILE A N 1
ATOM 692 C CA . ILE A 1 93 ? -20.360 -9.203 43.724 1.00 91.69 93 ILE A CA 1
ATOM 693 C C . ILE A 1 93 ? -21.068 -10.551 43.597 1.00 91.69 93 ILE A C 1
ATOM 695 O O . ILE A 1 93 ? -22.152 -10.708 44.153 1.00 91.69 93 ILE A O 1
ATOM 699 N N . ALA A 1 94 ? -20.462 -11.517 42.900 1.00 90.94 94 ALA A N 1
ATOM 700 C CA . ALA A 1 94 ? -21.026 -12.858 42.767 1.00 90.94 94 ALA A CA 1
ATOM 701 C C . ALA A 1 94 ? -21.247 -13.497 44.145 1.00 90.94 94 ALA A C 1
ATOM 703 O O . ALA A 1 94 ? -22.355 -13.933 44.444 1.00 90.94 94 ALA A O 1
ATOM 704 N N . LYS A 1 95 ? -20.241 -13.423 45.026 1.00 96.19 95 LYS A N 1
ATOM 705 C CA . LYS A 1 95 ? -20.341 -13.907 46.407 1.00 96.19 95 LYS A CA 1
ATOM 706 C C . LYS A 1 95 ? -21.492 -13.245 47.178 1.00 96.19 95 LYS A C 1
ATOM 708 O O . LYS A 1 95 ? -22.317 -13.937 47.763 1.00 96.19 95 LYS A O 1
ATOM 713 N N . TYR A 1 96 ? -21.595 -11.916 47.153 1.00 95.06 96 TYR A N 1
ATOM 714 C CA . TYR A 1 96 ? -22.683 -11.212 47.845 1.00 95.06 96 TYR A CA 1
ATOM 715 C C . TYR A 1 96 ? -24.065 -11.462 47.223 1.00 95.06 96 TYR A C 1
ATOM 717 O O . TYR A 1 96 ? -25.081 -11.330 47.907 1.00 95.06 96 TYR A O 1
ATOM 725 N N . SER A 1 97 ? -24.128 -11.815 45.938 1.00 91.62 97 SER A N 1
ATOM 726 C CA . SER A 1 97 ? -25.368 -12.232 45.284 1.00 91.62 97 SER A CA 1
ATOM 727 C C . SER A 1 97 ? -25.794 -13.634 45.724 1.00 91.62 97 SER A C 1
ATOM 729 O O . SER A 1 97 ? -26.971 -13.832 46.012 1.00 91.62 97 SER A O 1
ATOM 731 N N . GLU A 1 98 ? -24.854 -14.577 45.838 1.00 92.69 98 GLU A N 1
ATOM 732 C CA . GLU A 1 98 ? -25.102 -15.930 46.363 1.00 92.69 98 GLU A CA 1
ATOM 733 C C . GLU A 1 98 ? -25.572 -15.899 47.824 1.00 92.69 98 GLU A C 1
ATOM 735 O O . GLU A 1 98 ? -26.466 -16.649 48.209 1.00 92.69 98 GLU A O 1
ATOM 740 N N . GLU A 1 99 ? -25.026 -14.980 48.624 1.00 95.38 99 GLU A N 1
ATOM 741 C CA . GLU A 1 99 ? -25.439 -14.736 50.013 1.00 95.38 99 GLU A CA 1
ATOM 742 C C . GLU A 1 99 ? -26.808 -14.026 50.127 1.00 95.38 99 GLU A C 1
ATOM 744 O O . GLU A 1 99 ? -27.317 -13.837 51.231 1.00 95.38 99 GLU A O 1
ATOM 749 N N . GLY A 1 100 ? -27.420 -13.614 49.008 1.00 92.81 100 GLY A N 1
ATOM 750 C CA . GLY A 1 100 ? -28.708 -12.910 48.978 1.00 92.81 100 GLY A CA 1
ATOM 751 C C . GLY A 1 100 ? -28.648 -11.446 49.436 1.00 92.81 100 GLY A C 1
ATOM 752 O O . GLY A 1 100 ? -29.688 -10.799 49.563 1.00 92.81 100 GLY A O 1
ATOM 753 N N . ILE A 1 101 ? -27.446 -10.908 49.667 1.00 94.56 101 ILE A N 1
ATOM 754 C CA . ILE A 1 101 ? -27.216 -9.511 50.065 1.00 94.56 101 ILE A CA 1
ATOM 755 C C . ILE A 1 101 ? -27.445 -8.580 48.868 1.00 94.56 101 ILE A C 1
ATOM 757 O O . ILE A 1 101 ? -28.028 -7.501 49.005 1.00 94.56 101 ILE A O 1
ATOM 761 N N . LEU A 1 102 ? -27.014 -8.999 47.675 1.00 93.00 102 LEU A N 1
ATOM 762 C CA . LEU A 1 102 ? -27.293 -8.298 46.425 1.00 93.00 102 LEU A CA 1
ATOM 763 C C . LEU A 1 102 ? -28.459 -8.953 45.681 1.00 93.00 102 LEU A C 1
ATOM 765 O O . LEU A 1 102 ? -28.448 -10.146 45.396 1.00 93.00 102 LEU A O 1
ATOM 769 N N . GLN A 1 103 ? -29.453 -8.138 45.329 1.00 91.81 103 GLN A N 1
ATOM 770 C CA . GLN A 1 103 ? -30.563 -8.508 44.455 1.00 91.81 103 GLN A CA 1
ATOM 771 C C . GLN A 1 103 ? -30.241 -8.130 43.004 1.00 91.81 103 GLN A C 1
ATOM 773 O O . GLN A 1 103 ? -29.415 -7.249 42.765 1.00 91.81 103 GLN A O 1
ATOM 778 N N . ALA A 1 104 ? -30.949 -8.728 42.041 1.00 85.31 104 ALA A N 1
ATOM 779 C CA . ALA A 1 104 ? -30.736 -8.490 40.608 1.00 85.31 104 ALA A CA 1
ATOM 780 C C . ALA A 1 104 ? -30.760 -6.995 40.226 1.00 85.31 104 ALA A C 1
ATOM 782 O O . ALA A 1 104 ? -29.893 -6.527 39.495 1.00 85.31 104 ALA A O 1
ATOM 783 N N . GLN A 1 105 ? -31.665 -6.215 40.825 1.00 88.56 105 GLN A N 1
ATOM 784 C CA . GLN A 1 105 ? -31.759 -4.765 40.608 1.00 88.56 105 GLN A CA 1
ATOM 785 C C . GLN A 1 105 ? -30.477 -3.992 40.979 1.00 88.56 105 GLN A C 1
ATOM 787 O O . GLN A 1 105 ? -30.222 -2.913 40.449 1.00 88.56 105 GLN A O 1
ATOM 792 N N . HIS A 1 106 ? -29.652 -4.520 41.893 1.00 86.88 106 HIS A N 1
ATOM 793 C CA . HIS A 1 106 ? -28.376 -3.909 42.274 1.00 86.88 106 HIS A CA 1
ATOM 794 C C . HIS A 1 106 ? -27.276 -4.209 41.241 1.00 86.88 106 HIS A C 1
ATOM 796 O O . HIS A 1 106 ? -26.289 -3.477 41.165 1.00 86.88 106 HIS A O 1
ATOM 802 N N . THR A 1 107 ? -27.441 -5.265 40.436 1.00 86.19 107 THR A N 1
ATOM 803 C CA . THR A 1 107 ? -26.459 -5.717 39.441 1.00 86.19 107 THR A CA 1
ATOM 804 C C . THR A 1 107 ? -26.723 -5.204 38.023 1.00 86.19 107 THR A C 1
ATOM 806 O O . THR A 1 107 ? -25.821 -5.282 37.197 1.00 86.19 107 THR A O 1
ATOM 809 N N . ASP A 1 108 ? -27.870 -4.572 37.740 1.00 87.56 108 ASP A N 1
ATOM 810 C CA . ASP A 1 108 ? -28.210 -4.006 36.415 1.00 87.56 108 ASP A CA 1
ATOM 811 C C . ASP A 1 108 ? -27.138 -3.055 35.844 1.00 87.56 108 ASP A C 1
ATOM 813 O O . ASP A 1 108 ? -26.955 -2.911 34.632 1.00 87.56 108 ASP A O 1
ATOM 817 N N . VAL A 1 109 ? -26.412 -2.356 36.719 1.00 86.50 109 VAL A N 1
ATOM 818 C CA . VAL A 1 109 ? -25.340 -1.428 36.325 1.00 86.50 109 VAL A CA 1
ATOM 819 C C . VAL A 1 109 ? -24.150 -2.179 35.714 1.00 86.50 109 VAL A C 1
ATOM 821 O O . VAL A 1 109 ? -23.467 -1.654 34.835 1.00 86.50 109 VAL A O 1
ATOM 824 N N . ILE A 1 110 ? -23.928 -3.425 36.124 1.00 87.50 110 ILE A N 1
ATOM 825 C CA . ILE A 1 110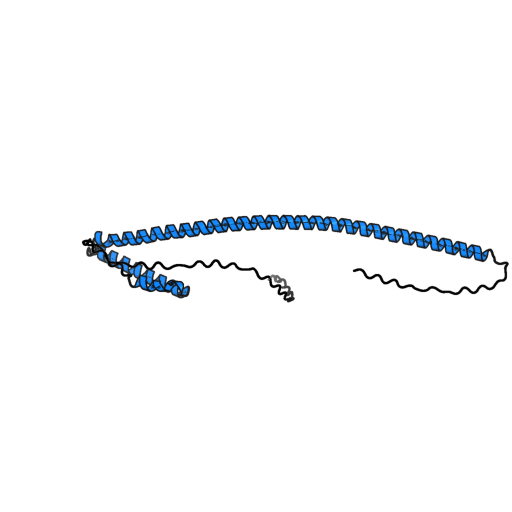 ? -22.856 -4.285 35.623 1.00 87.50 110 ILE A CA 1
ATOM 826 C C . ILE A 1 110 ? -23.131 -4.681 34.176 1.00 87.50 110 ILE A C 1
ATOM 828 O O . ILE A 1 110 ? -22.232 -4.598 33.338 1.00 87.50 110 ILE A O 1
ATOM 832 N N . ASP A 1 111 ? -24.379 -5.013 33.847 1.00 86.19 111 ASP A N 1
ATOM 833 C CA . ASP A 1 111 ? -24.770 -5.309 32.468 1.00 86.19 111 ASP A CA 1
ATOM 834 C C . ASP A 1 111 ? -24.518 -4.114 31.545 1.00 86.19 111 ASP A C 1
ATOM 836 O O . ASP A 1 111 ? -24.002 -4.278 30.436 1.00 86.19 111 ASP A O 1
ATOM 840 N N . LYS A 1 112 ? -24.771 -2.888 32.025 1.00 88.50 112 LYS A N 1
ATOM 841 C CA . LYS A 1 112 ? -24.447 -1.653 31.288 1.00 88.50 112 LYS A CA 1
ATOM 842 C C . LYS A 1 112 ? -22.943 -1.482 31.067 1.00 88.50 112 LYS A C 1
ATOM 844 O O . LYS A 1 112 ? -22.531 -1.073 29.976 1.00 88.50 112 LYS A O 1
ATOM 849 N N . VAL A 1 113 ? -22.112 -1.803 32.062 1.00 89.19 113 VAL A N 1
ATOM 850 C CA . VAL A 1 113 ? -20.644 -1.785 31.921 1.00 89.19 113 VAL A CA 1
ATOM 851 C C . VAL A 1 113 ? -20.205 -2.793 30.862 1.00 89.19 113 VAL A C 1
ATOM 853 O O . VAL A 1 113 ? -19.485 -2.433 29.929 1.00 89.19 113 VAL A O 1
ATOM 856 N N . ILE A 1 114 ? -20.688 -4.034 30.949 1.00 88.44 114 ILE A N 1
ATOM 857 C CA . ILE A 1 114 ? -20.354 -5.095 29.996 1.00 88.44 114 ILE A CA 1
ATOM 858 C C . ILE A 1 114 ? -20.804 -4.709 28.578 1.00 88.44 114 ILE A C 1
ATOM 860 O O . ILE A 1 114 ? -20.063 -4.917 27.614 1.00 88.44 114 ILE A O 1
ATOM 864 N N . GLN A 1 115 ? -21.997 -4.132 28.428 1.00 91.00 115 GLN A N 1
ATOM 865 C CA . GLN A 1 115 ? -22.504 -3.666 27.139 1.00 91.00 115 GLN A CA 1
ATOM 866 C C . GLN A 1 115 ? -21.621 -2.555 26.554 1.00 91.00 115 GLN A C 1
ATOM 868 O O . GLN A 1 115 ? -21.227 -2.624 25.391 1.00 91.00 115 GLN A O 1
ATOM 873 N N . THR A 1 116 ? -21.220 -1.582 27.376 1.00 90.31 116 THR A N 1
ATOM 874 C CA . THR A 1 116 ? -20.324 -0.490 26.962 1.00 90.31 116 THR A CA 1
ATOM 875 C C . THR A 1 116 ? -18.973 -1.022 26.475 1.00 90.31 116 THR A C 1
ATOM 877 O O . THR A 1 116 ? -18.460 -0.578 25.443 1.00 90.31 116 THR A O 1
ATOM 880 N N . ILE A 1 117 ? -18.401 -2.006 27.176 1.00 89.25 117 ILE A N 1
ATOM 881 C CA . ILE A 1 117 ? -17.156 -2.673 26.765 1.00 89.25 117 ILE A CA 1
ATOM 882 C C . ILE A 1 117 ? -17.340 -3.376 25.411 1.00 89.25 117 ILE A C 1
ATOM 884 O O . ILE A 1 117 ? -16.518 -3.208 24.510 1.00 89.25 117 ILE A O 1
ATOM 888 N N . ARG A 1 118 ? -18.442 -4.111 25.216 1.00 90.44 118 ARG A N 1
ATOM 889 C CA . ARG A 1 118 ? -18.729 -4.782 23.936 1.00 90.44 118 ARG A CA 1
ATOM 890 C C . ARG A 1 118 ? -18.863 -3.790 22.780 1.00 90.44 118 ARG A C 1
ATOM 892 O O . ARG A 1 118 ? -18.257 -3.988 21.727 1.00 90.44 118 ARG A O 1
ATOM 899 N N . ASP A 1 119 ? -19.609 -2.709 22.980 1.00 90.12 119 ASP A N 1
ATOM 900 C CA . ASP A 1 119 ? -19.854 -1.705 21.941 1.00 90.12 119 ASP A CA 1
ATOM 901 C C . ASP A 1 119 ? -18.580 -0.943 21.556 1.00 90.12 119 ASP A C 1
ATOM 903 O O . ASP A 1 119 ? -18.357 -0.628 20.381 1.00 90.12 119 ASP A O 1
ATOM 907 N N . THR A 1 120 ? -17.723 -0.644 22.534 1.00 91.25 120 THR A N 1
ATOM 908 C CA . THR A 1 120 ? -16.437 0.022 22.289 1.00 91.25 120 THR A CA 1
ATOM 909 C C . THR A 1 120 ? -15.460 -0.874 21.533 1.00 91.25 120 THR A C 1
ATOM 911 O O . THR A 1 120 ? -14.856 -0.408 20.564 1.00 91.25 120 THR A O 1
ATOM 914 N N . ASP A 1 121 ? -15.367 -2.156 21.884 1.00 90.44 121 AS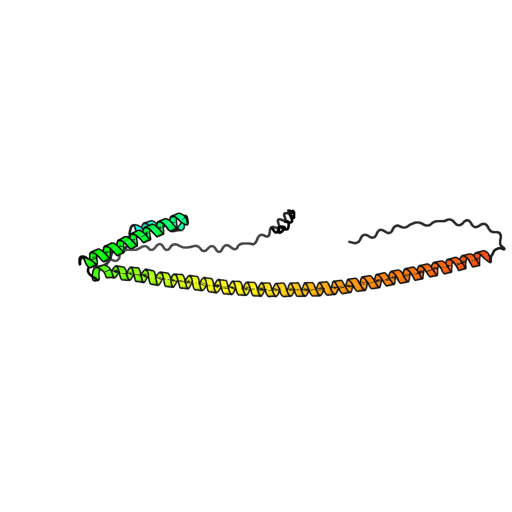P A N 1
ATOM 915 C CA . ASP A 1 121 ? -14.514 -3.123 21.187 1.00 90.44 121 ASP A CA 1
ATOM 916 C C . ASP A 1 121 ? -14.951 -3.304 19.720 1.00 90.44 121 ASP A C 1
ATOM 918 O O . ASP A 1 121 ? -14.145 -3.194 18.793 1.00 90.44 121 ASP A O 1
ATOM 922 N N . VAL A 1 122 ? -16.258 -3.439 19.462 1.00 89.94 122 VAL A N 1
ATOM 923 C CA . VAL A 1 122 ? -16.799 -3.504 18.089 1.00 89.94 122 VAL A CA 1
ATOM 924 C C . VAL A 1 122 ? -16.427 -2.258 17.275 1.00 89.94 122 VAL A C 1
ATOM 926 O O . VAL A 1 122 ? -15.965 -2.374 16.133 1.00 89.94 122 VAL A O 1
ATOM 929 N N . LYS A 1 123 ? -16.568 -1.057 17.851 1.00 90.94 123 LYS A N 1
ATOM 930 C CA . LYS A 1 123 ? -16.180 0.199 17.184 1.00 90.94 123 LYS A CA 1
ATOM 931 C C . LYS A 1 123 ? -14.681 0.247 16.883 1.00 90.94 123 LYS A C 1
ATOM 933 O O . LYS A 1 123 ? -14.304 0.600 15.762 1.00 90.94 123 LYS A O 1
ATOM 938 N N . GLN A 1 124 ? -13.832 -0.126 17.840 1.00 91.31 124 GLN A N 1
ATOM 939 C CA . GLN A 1 124 ? -12.379 -0.150 17.653 1.00 91.31 124 GLN A CA 1
ATOM 940 C C . GLN A 1 124 ? -11.962 -1.148 16.568 1.00 91.31 124 GLN A C 1
ATOM 942 O O . GLN A 1 124 ? -11.207 -0.783 15.662 1.00 91.31 124 GLN A O 1
ATOM 947 N N . ARG A 1 125 ? -12.521 -2.365 16.577 1.00 92.56 125 ARG A N 1
ATOM 948 C CA . ARG A 1 125 ? -12.280 -3.365 15.526 1.00 92.56 125 ARG A CA 1
ATOM 949 C C . ARG A 1 125 ? -12.672 -2.847 14.148 1.00 92.56 125 ARG A C 1
ATOM 951 O O . ARG A 1 125 ? -11.889 -2.963 13.210 1.00 92.56 125 ARG A O 1
ATOM 958 N N . HIS A 1 126 ? -13.831 -2.203 14.013 1.00 93.44 126 HIS A N 1
ATOM 959 C CA . HIS A 1 126 ? -14.248 -1.621 12.736 1.00 93.44 126 HIS A CA 1
ATOM 960 C C . HIS A 1 126 ? -13.320 -0.503 12.241 1.00 93.44 126 HIS A C 1
ATOM 962 O O . HIS A 1 126 ? -13.073 -0.402 11.035 1.00 93.44 126 HIS A O 1
ATOM 968 N N . LEU A 1 127 ? -12.801 0.342 13.135 1.00 93.88 127 LEU A N 1
ATOM 969 C CA . LEU A 1 127 ? -11.838 1.384 12.773 1.00 93.88 127 LEU A CA 1
ATOM 970 C C . LEU A 1 127 ? -10.518 0.783 12.278 1.00 93.88 127 LEU A C 1
ATOM 972 O O . LEU A 1 127 ? -10.030 1.178 11.212 1.00 93.88 127 LEU A O 1
ATOM 976 N N . LEU A 1 128 ? -9.991 -0.209 12.998 1.00 94.94 128 LEU A N 1
ATOM 977 C CA . LEU A 1 128 ? -8.780 -0.930 12.610 1.00 94.94 128 LEU A CA 1
ATOM 978 C C . LEU A 1 128 ? -8.970 -1.661 11.279 1.00 94.94 128 LEU A C 1
ATOM 980 O O . LEU A 1 128 ? -8.148 -1.512 10.377 1.00 94.94 128 LEU A O 1
ATOM 984 N N . ASP A 1 129 ? -10.093 -2.349 11.084 1.00 95.44 129 ASP A N 1
ATOM 985 C CA . ASP A 1 129 ? -10.421 -3.013 9.821 1.00 95.44 129 ASP A CA 1
ATOM 986 C C . ASP A 1 129 ? -10.462 -2.035 8.646 1.00 95.44 129 ASP A C 1
ATOM 988 O O . ASP A 1 129 ? -9.931 -2.314 7.564 1.00 95.44 129 ASP A O 1
ATOM 992 N N . ARG A 1 130 ? -11.064 -0.855 8.837 1.00 95.88 130 ARG A N 1
ATOM 993 C CA . ARG A 1 130 ? -11.071 0.205 7.819 1.00 95.88 130 ARG A CA 1
ATOM 994 C C . ARG A 1 130 ? -9.654 0.674 7.503 1.00 95.88 130 ARG A C 1
ATOM 996 O O . ARG A 1 130 ? -9.330 0.869 6.330 1.00 95.88 130 ARG A O 1
ATOM 1003 N N . GLN A 1 131 ? -8.801 0.845 8.510 1.00 96.44 131 GLN A N 1
ATOM 1004 C CA . GLN A 1 131 ? -7.404 1.232 8.315 1.00 96.44 131 GLN A CA 1
ATOM 1005 C C . GLN A 1 131 ? -6.612 0.149 7.576 1.00 96.44 131 GLN A C 1
ATOM 1007 O O . GLN A 1 131 ? -5.987 0.448 6.560 1.00 96.44 131 GLN A O 1
ATOM 1012 N N . VAL A 1 132 ? -6.718 -1.111 7.994 1.00 97.00 132 VAL A N 1
ATOM 1013 C CA . VAL A 1 132 ? -6.076 -2.255 7.332 1.00 97.00 132 VAL A CA 1
ATOM 1014 C C . VAL A 1 132 ? -6.521 -2.359 5.874 1.00 97.00 132 VAL A C 1
ATOM 1016 O O . VAL A 1 132 ? -5.690 -2.527 4.978 1.00 97.00 132 VAL A O 1
ATOM 1019 N N . ARG A 1 133 ? -7.822 -2.214 5.591 1.00 97.56 133 ARG A N 1
ATOM 1020 C CA . ARG A 1 133 ? -8.347 -2.218 4.215 1.00 97.56 133 ARG A CA 1
ATOM 1021 C C . ARG A 1 133 ? -7.774 -1.073 3.379 1.00 97.56 133 ARG A C 1
ATOM 1023 O O . ARG A 1 133 ? -7.403 -1.311 2.229 1.00 97.56 133 ARG A O 1
ATOM 1030 N N . ARG A 1 134 ? -7.682 0.144 3.931 1.00 97.88 134 ARG A N 1
ATOM 1031 C CA . ARG A 1 134 ? -7.065 1.299 3.251 1.00 97.88 134 ARG A CA 1
ATOM 1032 C C . ARG A 1 134 ? -5.596 1.034 2.925 1.00 97.88 134 ARG A C 1
ATOM 1034 O O . ARG A 1 134 ? -5.227 1.102 1.756 1.00 97.88 134 ARG A O 1
ATOM 1041 N N . LEU A 1 135 ? -4.810 0.603 3.910 1.00 97.94 135 LEU A N 1
ATOM 1042 C CA . LEU A 1 135 ? -3.387 0.294 3.733 1.00 97.94 135 LEU A CA 1
ATOM 1043 C C . LEU A 1 135 ? -3.156 -0.833 2.716 1.00 97.94 135 LEU A C 1
ATOM 1045 O O . LEU A 1 135 ? -2.240 -0.767 1.901 1.00 97.94 135 LEU A O 1
ATOM 1049 N N . ARG A 1 136 ? -4.014 -1.862 2.688 1.00 98.06 136 ARG A N 1
ATOM 1050 C CA . ARG A 1 136 ? -3.941 -2.925 1.669 1.00 98.06 136 ARG A CA 1
ATOM 1051 C C . ARG A 1 136 ? -4.178 -2.391 0.255 1.00 98.06 136 ARG A C 1
ATOM 1053 O O . ARG A 1 136 ? -3.474 -2.805 -0.669 1.00 98.06 136 ARG A O 1
ATOM 1060 N N . LYS A 1 137 ? -5.153 -1.492 0.075 1.00 98.31 137 LYS A N 1
ATOM 1061 C CA . LYS A 1 137 ? -5.424 -0.849 -1.222 1.00 98.31 137 LYS A CA 1
ATOM 1062 C C . LYS A 1 137 ? -4.240 0.004 -1.666 1.00 98.31 137 LYS A C 1
ATOM 1064 O O . LYS A 1 137 ? -3.801 -0.131 -2.805 1.00 98.31 137 LYS A O 1
ATOM 1069 N N . GLU A 1 138 ? -3.695 0.805 -0.760 1.00 97.94 138 GLU A N 1
ATOM 1070 C CA . GLU A 1 138 ? -2.525 1.642 -1.016 1.00 97.94 138 GLU A CA 1
ATOM 1071 C C . GLU A 1 138 ? -1.301 0.799 -1.387 1.00 97.94 138 GLU A C 1
ATOM 1073 O O . GLU A 1 138 ? -0.719 0.997 -2.451 1.00 97.94 138 GLU A O 1
ATOM 1078 N N . ARG A 1 139 ? -0.986 -0.245 -0.610 1.00 98.31 139 ARG A N 1
ATOM 1079 C CA . ARG A 1 139 ? 0.105 -1.182 -0.925 1.00 98.31 139 ARG A CA 1
ATOM 1080 C C . ARG A 1 139 ? -0.053 -1.801 -2.313 1.00 98.31 139 ARG A C 1
ATOM 1082 O O . ARG A 1 139 ? 0.924 -1.933 -3.050 1.00 98.31 139 ARG A O 1
ATOM 1089 N N . LYS A 1 140 ? -1.275 -2.204 -2.680 1.00 98.50 140 LYS A N 1
ATOM 1090 C CA . LYS A 1 140 ? -1.572 -2.767 -4.007 1.00 98.50 140 LYS A CA 1
ATOM 1091 C C . LYS A 1 140 ? -1.365 -1.728 -5.111 1.00 98.50 140 LYS A C 1
ATOM 1093 O O . LYS A 1 140 ? -0.804 -2.062 -6.153 1.00 98.50 140 LYS A O 1
ATOM 1098 N N . TRP A 1 141 ? -1.797 -0.490 -4.883 1.00 98.31 141 TRP A N 1
ATOM 1099 C CA . TRP A 1 141 ? -1.620 0.611 -5.825 1.00 98.31 141 TRP A CA 1
ATOM 1100 C C . TRP A 1 141 ? -0.140 0.948 -6.035 1.00 98.31 141 TRP A C 1
ATOM 1102 O O . TRP A 1 141 ? 0.317 0.969 -7.178 1.00 98.31 141 TRP A O 1
ATOM 1112 N N . ILE A 1 142 ? 0.623 1.096 -4.948 1.00 98.31 142 ILE A N 1
ATOM 1113 C CA . ILE A 1 142 ? 2.069 1.339 -4.980 1.00 98.31 142 ILE A CA 1
ATOM 1114 C C . ILE A 1 142 ? 2.765 0.229 -5.769 1.00 98.31 142 ILE A C 1
ATOM 1116 O O . ILE A 1 142 ? 3.478 0.511 -6.729 1.00 98.31 142 ILE A O 1
ATOM 1120 N N . ARG A 1 143 ? 2.490 -1.040 -5.443 1.00 98.50 143 ARG A N 1
ATOM 1121 C CA . ARG A 1 143 ? 3.062 -2.187 -6.162 1.00 98.50 143 ARG A CA 1
ATOM 1122 C C . ARG A 1 143 ? 2.794 -2.111 -7.667 1.00 98.50 143 ARG A C 1
ATOM 1124 O O . ARG A 1 143 ? 3.719 -2.282 -8.449 1.00 98.50 143 ARG A O 1
ATOM 1131 N N . LYS A 1 144 ? 1.556 -1.809 -8.076 1.00 98.44 144 LYS A N 1
ATOM 1132 C CA . LYS A 1 144 ? 1.198 -1.670 -9.497 1.00 98.44 144 LYS A CA 1
ATOM 1133 C C . LYS A 1 144 ? 1.974 -0.533 -10.175 1.00 98.44 144 LYS A C 1
ATOM 1135 O O . LYS A 1 144 ? 2.413 -0.697 -11.311 1.00 98.44 144 LYS A O 1
ATOM 1140 N N . LYS A 1 145 ? 2.161 0.599 -9.487 1.00 98.38 145 LYS A N 1
ATOM 1141 C CA . LYS A 1 145 ? 2.938 1.739 -9.994 1.00 98.38 145 LYS A CA 1
ATOM 1142 C C . LYS A 1 145 ? 4.409 1.364 -10.195 1.00 98.38 145 LYS A C 1
ATOM 1144 O O . LYS A 1 145 ? 4.942 1.613 -11.271 1.00 98.38 145 LYS A O 1
ATOM 1149 N N . TYR A 1 146 ? 5.023 0.701 -9.215 1.00 98.38 146 TYR A N 1
ATOM 1150 C CA . TYR A 1 146 ? 6.402 0.218 -9.325 1.00 98.38 146 TYR A CA 1
ATOM 1151 C C . TYR A 1 146 ? 6.574 -0.814 -10.439 1.00 98.38 146 TYR A C 1
ATOM 1153 O O . TYR A 1 146 ? 7.505 -0.690 -11.223 1.00 98.38 146 TYR A O 1
ATOM 1161 N N . SER A 1 147 ? 5.658 -1.778 -10.580 1.00 98.06 147 SER A N 1
ATOM 1162 C CA . SER A 1 147 ? 5.721 -2.747 -11.682 1.00 98.06 147 SER A CA 1
ATOM 1163 C C . SER A 1 147 ? 5.656 -2.074 -13.056 1.00 98.06 147 SER A C 1
ATOM 1165 O O . SER A 1 147 ? 6.358 -2.489 -13.972 1.00 98.06 147 SER A O 1
ATOM 1167 N N . ARG A 1 148 ? 4.853 -1.011 -13.208 1.00 98.19 148 ARG A N 1
ATOM 1168 C CA . ARG A 1 148 ? 4.798 -0.240 -14.459 1.00 98.19 148 ARG A CA 1
ATOM 1169 C C . ARG A 1 148 ? 6.115 0.488 -14.737 1.00 98.19 148 ARG A C 1
ATOM 1171 O O . ARG A 1 148 ? 6.586 0.441 -15.867 1.00 98.19 148 ARG A O 1
ATOM 1178 N N . LEU A 1 149 ? 6.697 1.132 -13.724 1.00 98.38 149 LEU A N 1
ATOM 1179 C CA . LEU A 1 149 ? 7.983 1.825 -13.853 1.00 98.38 149 LEU A CA 1
ATOM 1180 C C . LEU A 1 149 ? 9.119 0.851 -14.185 1.00 98.38 149 LEU A C 1
ATOM 1182 O O . LEU A 1 149 ? 9.898 1.121 -15.092 1.00 98.38 149 LEU A O 1
ATOM 1186 N N . ALA A 1 150 ? 9.170 -0.301 -13.513 1.00 98.12 150 ALA A N 1
ATOM 1187 C CA . ALA A 1 150 ? 10.140 -1.353 -13.808 1.00 98.12 150 ALA A CA 1
ATOM 1188 C C . ALA A 1 150 ? 10.008 -1.840 -15.260 1.00 98.12 150 ALA A C 1
ATOM 1190 O O . ALA A 1 150 ? 10.994 -1.877 -15.984 1.00 98.12 150 ALA A O 1
ATOM 1191 N N . GLY A 1 151 ? 8.780 -2.088 -15.732 1.00 98.31 151 GLY A N 1
ATOM 1192 C CA . GLY A 1 151 ? 8.548 -2.469 -17.128 1.00 98.31 151 GLY A CA 1
ATOM 1193 C C . GLY A 1 151 ? 8.995 -1.405 -18.141 1.00 98.31 151 GLY A C 1
ATOM 1194 O O . GLY A 1 151 ? 9.512 -1.747 -19.202 1.00 98.31 151 GLY A O 1
ATOM 1195 N N . GLN A 1 152 ? 8.843 -0.115 -17.820 1.00 98.44 152 GLN A N 1
ATOM 1196 C CA . GLN A 1 152 ? 9.352 0.976 -18.660 1.00 98.44 152 GLN A CA 1
ATOM 1197 C C . GLN A 1 152 ? 10.886 1.015 -18.682 1.00 98.44 152 GLN A C 1
ATOM 1199 O O . GLN A 1 152 ? 11.470 1.152 -19.757 1.00 98.44 152 GLN A O 1
ATOM 1204 N N . ALA A 1 153 ? 11.531 0.857 -17.525 1.00 98.06 153 ALA A N 1
ATOM 1205 C CA . ALA A 1 153 ? 12.988 0.806 -17.417 1.00 98.06 153 ALA A CA 1
ATOM 1206 C C . ALA A 1 153 ? 13.572 -0.391 -18.186 1.00 98.06 153 ALA A C 1
ATOM 1208 O O . ALA A 1 153 ? 14.521 -0.227 -18.952 1.00 98.06 153 ALA A O 1
ATOM 1209 N N . ASP A 1 154 ? 12.951 -1.566 -18.071 1.00 98.38 154 ASP A N 1
ATOM 1210 C CA . ASP A 1 154 ? 13.337 -2.761 -18.826 1.00 98.38 154 ASP A CA 1
ATOM 1211 C C . ASP A 1 154 ? 13.190 -2.554 -20.338 1.00 98.38 154 ASP A C 1
ATOM 1213 O O . ASP A 1 154 ? 14.026 -3.007 -21.123 1.00 98.38 154 ASP A O 1
ATOM 1217 N N . GLY A 1 155 ? 12.121 -1.874 -20.767 1.00 98.19 155 GLY A N 1
ATOM 1218 C CA . GLY A 1 155 ? 11.908 -1.516 -22.169 1.00 98.19 155 GLY A CA 1
ATOM 1219 C C . GLY A 1 155 ? 13.010 -0.596 -22.699 1.00 98.19 155 GLY A C 1
ATOM 1220 O O . GLY A 1 155 ? 13.588 -0.868 -23.754 1.00 98.19 155 GLY A O 1
ATOM 1221 N N . LEU A 1 156 ? 13.350 0.449 -21.939 1.00 98.50 156 LEU A N 1
ATOM 1222 C CA . LEU A 1 156 ? 14.429 1.377 -22.280 1.00 98.50 156 LEU A CA 1
ATOM 1223 C C . LEU A 1 156 ? 15.789 0.667 -22.334 1.00 98.50 156 LEU A C 1
ATOM 1225 O O . LEU A 1 156 ? 16.540 0.861 -23.287 1.00 98.50 156 LEU A O 1
ATOM 1229 N N . SER A 1 157 ? 16.080 -0.195 -21.357 1.00 98.06 157 SER A N 1
ATOM 1230 C CA . SER A 1 157 ? 17.322 -0.970 -21.292 1.00 98.06 157 SER A CA 1
ATOM 1231 C C . SER A 1 157 ? 17.503 -1.863 -22.525 1.00 98.06 157 SER A C 1
ATOM 1233 O O . SER A 1 157 ? 18.553 -1.833 -23.168 1.00 98.06 157 SER A O 1
ATOM 1235 N N . ARG A 1 158 ? 16.452 -2.585 -22.942 1.00 98.56 158 ARG A N 1
ATOM 1236 C CA . ARG A 1 158 ? 16.485 -3.408 -24.167 1.00 98.56 158 ARG A CA 1
ATOM 1237 C C . ARG A 1 158 ? 16.679 -2.573 -25.430 1.00 98.56 158 ARG A C 1
ATOM 1239 O O . ARG A 1 158 ? 17.448 -2.963 -26.313 1.00 98.56 158 ARG A O 1
ATOM 1246 N N . ALA A 1 159 ? 15.996 -1.431 -25.527 1.00 98.44 159 ALA A N 1
ATOM 1247 C CA . ALA A 1 159 ? 16.141 -0.524 -26.662 1.00 98.44 159 ALA A CA 1
ATOM 1248 C C . ALA A 1 159 ? 17.576 0.016 -26.756 1.00 98.44 159 ALA A C 1
ATOM 1250 O O . ALA A 1 159 ? 18.176 -0.005 -27.832 1.00 98.44 159 ALA A O 1
ATOM 1251 N N . TYR A 1 160 ? 18.148 0.427 -25.624 1.00 98.56 160 TYR A N 1
ATOM 1252 C CA . TYR A 1 160 ? 19.532 0.875 -25.531 1.00 98.56 160 TYR A CA 1
ATOM 1253 C C . TYR A 1 160 ? 20.518 -0.232 -25.917 1.00 98.56 160 TYR A C 1
ATOM 1255 O O . TYR A 1 160 ? 21.362 -0.023 -26.784 1.00 98.56 160 TYR A O 1
ATOM 1263 N N . GLN A 1 161 ? 20.363 -1.440 -25.369 1.00 98.62 161 GLN A N 1
ATOM 1264 C CA . GLN A 1 161 ? 21.216 -2.582 -25.703 1.00 98.62 161 GLN A CA 1
ATOM 1265 C C . GLN A 1 161 ? 21.174 -2.911 -27.202 1.00 98.62 161 GLN A C 1
ATOM 1267 O O . GLN A 1 161 ? 22.201 -3.213 -27.806 1.00 98.62 161 GLN A O 1
ATOM 1272 N N . THR A 1 162 ? 19.995 -2.821 -27.820 1.00 98.69 162 THR A N 1
ATOM 1273 C CA . THR A 1 162 ? 19.835 -3.035 -29.264 1.00 98.69 162 THR A CA 1
ATOM 1274 C C . THR A 1 162 ? 20.579 -1.972 -30.068 1.00 98.69 162 THR A C 1
ATOM 1276 O O . THR A 1 162 ? 21.284 -2.313 -31.016 1.00 98.69 162 THR A O 1
ATOM 1279 N N . LYS A 1 163 ? 20.463 -0.692 -29.686 1.00 98.56 163 LYS A N 1
ATOM 1280 C CA . LYS A 1 163 ? 21.206 0.403 -30.329 1.00 98.56 163 LYS A CA 1
ATOM 1281 C C . LYS A 1 163 ? 22.715 0.218 -30.185 1.00 98.56 163 LYS A C 1
ATOM 1283 O O . LYS A 1 163 ? 23.422 0.330 -31.178 1.00 98.56 163 LYS A O 1
ATOM 1288 N N . MET A 1 164 ? 23.184 -0.138 -28.991 1.00 98.50 164 MET A N 1
ATOM 1289 C CA . MET A 1 164 ? 24.600 -0.398 -28.738 1.00 98.50 164 MET A CA 1
ATOM 1290 C C . MET A 1 164 ? 25.141 -1.527 -29.608 1.00 98.50 164 MET A C 1
ATOM 1292 O O . MET A 1 164 ? 26.179 -1.355 -30.229 1.00 98.50 164 MET A O 1
ATOM 1296 N N . ARG A 1 165 ? 24.416 -2.647 -29.732 1.00 98.69 165 ARG A N 1
ATOM 1297 C CA . ARG A 1 165 ? 24.831 -3.744 -30.622 1.00 98.69 165 ARG A CA 1
ATOM 1298 C C . ARG A 1 165 ? 24.951 -3.292 -32.074 1.00 98.69 165 ARG A C 1
ATOM 1300 O O . ARG A 1 165 ? 25.936 -3.627 -32.717 1.00 98.69 165 ARG A O 1
ATOM 1307 N N . LYS A 1 166 ? 23.977 -2.524 -32.577 1.00 98.62 166 LYS A N 1
ATOM 1308 C CA . LYS A 1 166 ? 24.029 -1.979 -33.943 1.00 98.62 166 LYS A CA 1
ATOM 1309 C C . LYS A 1 166 ? 25.248 -1.080 -34.139 1.00 98.62 166 LYS A C 1
ATOM 1311 O O . LYS A 1 166 ? 25.986 -1.281 -35.090 1.00 98.62 166 LYS A O 1
ATOM 1316 N N . LEU A 1 167 ? 25.485 -0.152 -33.211 1.00 98.69 167 LEU A N 1
ATOM 1317 C CA . LEU A 1 167 ? 26.651 0.733 -33.255 1.00 98.69 167 LEU A CA 1
ATOM 1318 C C . LEU A 1 167 ? 27.968 -0.046 -33.204 1.00 98.69 167 LEU A C 1
ATOM 1320 O O . LEU A 1 167 ? 28.876 0.269 -33.961 1.00 98.69 167 LEU A O 1
ATOM 1324 N N . SER A 1 168 ? 28.072 -1.076 -32.361 1.00 98.56 168 SER A N 1
ATOM 1325 C CA . SER A 1 168 ? 29.266 -1.923 -32.295 1.00 98.56 168 SER A CA 1
ATOM 1326 C C . SER A 1 168 ? 29.540 -2.653 -33.610 1.00 98.56 168 SER A C 1
ATOM 1328 O O . SER A 1 168 ? 30.697 -2.727 -34.011 1.00 98.56 168 SER A O 1
ATOM 1330 N N . ILE A 1 169 ? 28.499 -3.158 -34.282 1.00 98.69 169 ILE A N 1
ATOM 1331 C CA . ILE A 1 169 ? 28.630 -3.800 -35.598 1.00 98.69 169 ILE A CA 1
ATOM 1332 C C . ILE A 1 169 ? 29.099 -2.776 -36.635 1.00 98.69 169 ILE A C 1
ATOM 1334 O O . ILE A 1 169 ? 30.135 -2.983 -37.254 1.00 98.69 169 ILE A O 1
ATOM 1338 N N . SER A 1 170 ? 28.417 -1.634 -36.757 1.00 98.69 170 SER A N 1
ATOM 1339 C CA . SER A 1 170 ? 28.787 -0.603 -37.737 1.00 98.69 170 SER A CA 1
ATOM 1340 C C . SER A 1 170 ? 30.191 -0.039 -37.511 1.00 98.69 170 SER A C 1
ATOM 1342 O O . SER A 1 170 ? 30.915 0.233 -38.462 1.00 98.69 170 SER A O 1
ATOM 1344 N N . LEU A 1 171 ? 30.608 0.117 -36.253 1.00 98.69 171 LEU A N 1
ATOM 1345 C CA . LEU A 1 171 ? 31.962 0.548 -35.910 1.00 98.69 171 LEU A CA 1
ATOM 1346 C C . LEU A 1 171 ? 33.008 -0.504 -36.295 1.00 98.69 171 LEU A C 1
ATOM 1348 O O . LEU A 1 171 ? 34.107 -0.145 -36.713 1.00 98.69 171 LEU A O 1
ATOM 1352 N N . HIS A 1 172 ? 32.689 -1.789 -36.156 1.00 98.69 172 HIS A N 1
ATOM 1353 C CA . HIS A 1 172 ? 33.566 -2.865 -36.601 1.00 98.69 172 HIS A CA 1
ATOM 1354 C C . HIS A 1 172 ? 33.696 -2.886 -38.129 1.00 98.69 172 HIS A C 1
ATOM 1356 O O . HIS A 1 172 ? 34.820 -2.852 -38.619 1.00 98.69 172 HIS A O 1
ATOM 1362 N N . GLU A 1 173 ? 32.579 -2.826 -38.858 1.00 98.62 173 GLU A N 1
ATOM 1363 C CA . GLU A 1 173 ? 32.549 -2.753 -40.329 1.00 98.62 173 GLU A CA 1
ATOM 1364 C C . GLU A 1 173 ? 33.349 -1.547 -40.850 1.00 98.62 173 GLU A C 1
ATOM 1366 O O . GLU A 1 173 ? 34.193 -1.684 -41.733 1.00 98.62 173 GLU A O 1
ATOM 1371 N N . ALA A 1 174 ? 33.159 -0.366 -40.250 1.00 98.44 174 ALA A N 1
ATOM 1372 C CA . ALA A 1 174 ? 33.910 0.834 -40.618 1.00 98.44 174 ALA A CA 1
ATOM 1373 C C . ALA A 1 174 ? 35.422 0.674 -40.383 1.00 98.44 174 ALA A C 1
ATOM 1375 O O . ALA A 1 174 ? 36.226 1.129 -41.193 1.00 98.44 174 ALA A O 1
ATOM 1376 N N . ARG A 1 175 ? 35.831 0.008 -39.294 1.00 98.69 175 ARG A N 1
ATOM 1377 C CA . ARG A 1 175 ? 37.250 -0.279 -39.025 1.00 98.69 175 ARG A CA 1
ATOM 1378 C C . ARG A 1 175 ? 37.845 -1.245 -40.044 1.00 98.69 175 ARG A C 1
ATOM 1380 O O . ARG A 1 175 ? 38.983 -1.045 -40.460 1.00 98.69 175 ARG A O 1
ATOM 1387 N N . GLU A 1 176 ? 37.100 -2.275 -40.435 1.00 98.62 176 GLU A N 1
ATOM 1388 C CA . GLU A 1 176 ? 37.542 -3.214 -41.469 1.00 98.62 176 GLU A CA 1
ATOM 1389 C C . GLU A 1 176 ? 37.718 -2.518 -42.820 1.00 98.62 176 GLU A C 1
ATOM 1391 O O . GLU A 1 176 ? 38.719 -2.748 -43.501 1.00 98.62 176 GLU A O 1
ATOM 1396 N N . GLU A 1 177 ? 36.803 -1.615 -43.170 1.00 98.56 177 GLU A N 1
ATOM 1397 C CA . GLU A 1 177 ? 36.885 -0.839 -44.405 1.00 98.56 177 GLU A CA 1
ATOM 1398 C C . GLU A 1 177 ? 38.071 0.133 -44.398 1.00 98.56 177 GLU A C 1
ATOM 1400 O O . GLU A 1 177 ? 38.833 0.184 -45.362 1.00 98.56 177 GLU A O 1
ATOM 1405 N N . VAL A 1 178 ? 38.311 0.835 -43.284 1.00 98.56 178 VAL A N 1
ATOM 1406 C CA . VAL A 1 178 ? 39.514 1.670 -43.120 1.00 98.56 178 VAL A CA 1
ATOM 1407 C C . VAL A 1 178 ? 40.785 0.833 -43.289 1.00 98.56 178 VAL A C 1
ATOM 1409 O O . VAL A 1 178 ? 41.679 1.222 -44.039 1.00 98.56 178 VAL A O 1
ATOM 1412 N N . ALA A 1 179 ? 40.860 -0.347 -42.668 1.00 98.56 179 ALA A N 1
ATOM 1413 C CA . ALA A 1 179 ? 42.012 -1.239 -42.806 1.00 98.56 179 ALA A CA 1
ATOM 1414 C C . ALA A 1 179 ? 42.167 -1.804 -44.232 1.00 98.56 179 ALA A C 1
ATOM 1416 O O . ALA A 1 179 ? 43.277 -2.107 -44.677 1.00 98.56 179 ALA A O 1
ATOM 1417 N N . ARG A 1 180 ? 41.067 -1.986 -44.973 1.00 98.62 180 ARG A N 1
ATOM 1418 C CA . ARG A 1 180 ? 41.091 -2.361 -46.396 1.00 98.62 180 ARG A CA 1
ATOM 1419 C C . ARG A 1 180 ? 41.676 -1.233 -47.246 1.00 98.62 180 ARG A C 1
ATOM 1421 O O . ARG A 1 180 ? 42.604 -1.487 -48.009 1.00 98.62 180 ARG A O 1
ATOM 1428 N N . LEU A 1 181 ? 41.183 -0.009 -47.068 1.00 98.50 181 LEU A N 1
ATOM 1429 C CA . LEU A 1 181 ? 41.642 1.178 -47.795 1.00 98.50 181 LEU A CA 1
ATOM 1430 C C . LEU A 1 181 ? 43.112 1.507 -47.505 1.00 98.50 181 LEU A C 1
ATOM 1432 O O . LEU A 1 181 ? 43.853 1.853 -48.419 1.00 98.50 181 LEU A O 1
ATOM 1436 N N . GLN A 1 182 ? 43.564 1.343 -46.260 1.00 98.38 182 GLN A N 1
ATOM 1437 C CA . GLN A 1 182 ? 44.976 1.511 -45.899 1.00 98.38 182 GLN A CA 1
ATOM 1438 C C . GLN A 1 182 ? 45.878 0.532 -46.658 1.00 98.38 182 GLN A C 1
ATOM 1440 O O . GLN A 1 182 ? 46.864 0.954 -47.255 1.00 98.38 182 GLN A O 1
ATOM 1445 N N . ARG A 1 183 ? 45.501 -0.754 -46.717 1.00 98.38 183 ARG A N 1
ATOM 1446 C CA . ARG A 1 183 ? 46.239 -1.759 -47.500 1.00 98.38 183 ARG A CA 1
ATOM 1447 C C . ARG A 1 183 ? 46.284 -1.412 -48.987 1.00 98.38 183 ARG A C 1
ATOM 1449 O O . ARG A 1 183 ? 47.325 -1.564 -49.615 1.00 98.38 183 ARG A O 1
ATOM 1456 N N . GLU A 1 184 ? 45.170 -0.947 -49.546 1.00 98.19 184 GLU A N 1
ATOM 1457 C CA . GLU A 1 184 ? 45.090 -0.514 -50.945 1.00 98.19 184 GLU A CA 1
ATOM 1458 C C . GLU A 1 184 ? 46.026 0.673 -51.223 1.00 98.19 184 GLU A C 1
ATOM 1460 O O . GLU A 1 184 ? 46.828 0.622 -52.157 1.00 98.19 184 GLU A O 1
ATOM 1465 N N . ARG A 1 185 ? 46.007 1.690 -50.354 1.00 98.06 185 ARG A N 1
ATOM 1466 C CA . ARG A 1 185 ? 46.917 2.844 -50.402 1.00 98.06 185 ARG A CA 1
ATOM 1467 C C . ARG A 1 185 ? 48.379 2.407 -50.345 1.00 98.06 185 ARG A C 1
ATOM 1469 O O . ARG A 1 185 ? 49.186 2.873 -51.147 1.00 98.06 185 ARG A O 1
ATOM 1476 N N . ASP A 1 186 ? 48.722 1.518 -49.417 1.00 98.00 186 ASP A N 1
ATOM 1477 C CA . ASP A 1 186 ? 50.093 1.036 -49.237 1.00 98.00 186 ASP A CA 1
ATOM 1478 C C . ASP A 1 186 ? 50.589 0.280 -50.479 1.00 98.00 186 ASP A C 1
ATOM 1480 O O . ASP A 1 186 ? 51.703 0.527 -50.940 1.00 98.00 186 ASP A O 1
ATOM 1484 N N . MET A 1 187 ? 49.749 -0.571 -51.084 1.00 97.62 187 MET A N 1
ATOM 1485 C CA . MET A 1 187 ? 50.079 -1.238 -52.349 1.00 97.62 187 MET A CA 1
ATOM 1486 C C . MET A 1 187 ? 50.342 -0.229 -53.472 1.00 97.62 187 MET A C 1
ATOM 1488 O O . MET A 1 187 ? 51.377 -0.318 -54.134 1.00 97.62 187 MET A O 1
ATOM 1492 N N . LEU A 1 188 ? 49.464 0.761 -53.656 1.00 97.00 188 LEU A N 1
ATOM 1493 C CA . LEU A 1 188 ? 49.630 1.785 -54.694 1.00 97.00 188 LEU A CA 1
ATOM 1494 C C . LEU A 1 188 ? 50.919 2.595 -54.509 1.00 97.00 188 LEU A C 1
ATOM 1496 O O . LEU A 1 188 ? 51.646 2.815 -55.476 1.00 97.00 188 LEU A O 1
ATOM 1500 N N . LEU A 1 189 ? 51.257 2.972 -53.271 1.00 96.88 189 LEU A N 1
ATOM 1501 C CA . LEU A 1 189 ? 52.527 3.641 -52.974 1.00 96.88 189 LEU A CA 1
ATOM 1502 C C . LEU A 1 189 ? 53.738 2.772 -53.331 1.00 96.88 189 LEU A C 1
ATOM 1504 O O . LEU A 1 189 ? 54.742 3.297 -53.810 1.00 96.88 189 LEU A O 1
ATOM 1508 N N . THR A 1 190 ? 53.673 1.455 -53.110 1.00 96.50 190 THR A N 1
ATOM 1509 C CA . THR A 1 190 ? 54.773 0.557 -53.499 1.00 96.50 190 THR A CA 1
ATOM 1510 C C . THR A 1 190 ? 54.904 0.386 -55.010 1.00 96.50 190 THR A C 1
ATOM 1512 O O . THR A 1 190 ? 56.030 0.267 -55.484 1.00 96.50 190 THR A O 1
ATOM 1515 N N . CYS A 1 191 ? 53.799 0.395 -55.763 1.00 94.50 191 CYS A N 1
ATOM 1516 C CA . CYS A 1 191 ? 53.830 0.400 -57.228 1.00 94.50 191 CYS A CA 1
ATOM 1517 C C . CYS A 1 191 ? 54.479 1.684 -57.752 1.00 94.50 191 CYS A C 1
ATOM 1519 O O . CYS A 1 191 ? 55.473 1.609 -58.461 1.00 94.50 191 CYS A O 1
ATOM 1521 N N . LEU A 1 192 ? 54.017 2.848 -57.285 1.00 94.50 192 LEU A N 1
ATOM 1522 C CA . LEU A 1 192 ? 54.535 4.143 -57.730 1.00 94.50 192 LEU A CA 1
ATOM 1523 C C . LEU A 1 192 ? 56.036 4.303 -57.442 1.00 94.50 192 LEU A C 1
ATOM 1525 O O . LEU A 1 192 ? 56.785 4.794 -58.279 1.00 94.50 192 LEU A O 1
ATOM 1529 N N . LYS A 1 193 ? 56.507 3.842 -56.276 1.00 92.62 193 LYS A N 1
ATOM 1530 C CA . LYS A 1 193 ? 57.943 3.849 -55.952 1.00 92.62 193 LYS A CA 1
ATOM 1531 C C . LYS A 1 193 ? 58.778 2.991 -56.904 1.00 92.62 193 LYS A C 1
ATOM 1533 O O . LYS A 1 193 ? 59.925 3.342 -57.150 1.00 92.62 193 LYS A O 1
ATOM 1538 N N . LYS A 1 194 ? 58.244 1.873 -57.405 1.00 88.25 194 LYS A N 1
ATOM 1539 C CA . LYS A 1 194 ? 58.952 1.032 -58.383 1.00 88.25 194 LYS A CA 1
ATOM 1540 C C . LYS A 1 194 ? 59.045 1.734 -59.731 1.00 88.25 194 LYS A C 1
ATOM 1542 O O . LYS A 1 194 ? 60.142 1.800 -60.268 1.00 88.25 194 LYS A O 1
ATOM 1547 N N . ASP A 1 195 ? 57.945 2.326 -60.194 1.00 86.12 195 ASP A N 1
ATOM 1548 C CA . ASP A 1 195 ? 57.901 3.049 -61.470 1.00 86.12 195 ASP A CA 1
ATOM 1549 C C . ASP A 1 195 ? 58.918 4.209 -61.487 1.00 86.12 195 ASP A C 1
ATOM 1551 O O . ASP A 1 195 ? 59.677 4.355 -62.439 1.00 86.12 195 ASP A O 1
ATOM 1555 N N . VAL A 1 196 ? 59.030 4.970 -60.388 1.00 84.38 196 VAL A N 1
ATOM 1556 C CA . VAL A 1 196 ? 60.028 6.052 -60.247 1.00 84.38 196 VAL A CA 1
ATOM 1557 C C . VAL A 1 196 ? 61.473 5.530 -60.291 1.00 84.38 196 VAL A C 1
ATOM 1559 O O . VAL A 1 196 ? 62.343 6.177 -60.870 1.00 84.38 196 VAL A O 1
ATOM 1562 N N . ILE A 1 197 ? 61.754 4.370 -59.687 1.00 77.19 197 ILE A N 1
ATOM 1563 C CA . ILE A 1 197 ? 63.097 3.764 -59.714 1.00 77.19 197 ILE A CA 1
ATOM 1564 C C . ILE A 1 197 ? 63.429 3.241 -61.119 1.00 77.19 197 ILE A C 1
ATOM 1566 O O . ILE A 1 197 ? 64.563 3.396 -61.571 1.00 77.19 197 ILE A O 1
ATOM 1570 N N . GLU A 1 198 ? 62.462 2.644 -61.819 1.00 74.06 198 GLU A N 1
ATOM 1571 C CA . GLU A 1 198 ? 62.642 2.161 -63.194 1.00 74.06 198 GLU A CA 1
ATOM 1572 C C . GLU A 1 198 ? 62.842 3.316 -64.193 1.00 74.06 198 GLU A C 1
ATOM 1574 O O . GLU A 1 198 ? 63.721 3.228 -65.051 1.00 74.06 198 GLU A O 1
ATOM 1579 N N . GLU A 1 199 ? 62.121 4.434 -64.047 1.00 70.50 199 GLU A N 1
ATOM 1580 C CA . GLU A 1 199 ? 62.351 5.644 -64.853 1.00 70.50 199 GLU A CA 1
ATOM 1581 C C . GLU A 1 199 ? 63.714 6.295 -64.567 1.00 70.50 199 GLU A C 1
ATOM 1583 O O . GLU A 1 199 ? 64.404 6.712 -65.500 1.00 70.50 199 GLU A O 1
ATOM 1588 N N . ALA A 1 200 ? 64.150 6.339 -63.302 1.00 67.38 200 ALA A N 1
ATOM 1589 C CA . ALA A 1 200 ? 65.472 6.851 -62.938 1.00 67.38 200 ALA A CA 1
ATOM 1590 C C . ALA A 1 200 ? 66.609 5.977 -63.504 1.00 67.38 200 ALA A C 1
ATOM 1592 O O . ALA A 1 200 ? 67.601 6.506 -63.996 1.00 67.38 200 ALA A O 1
ATOM 1593 N N . ALA A 1 201 ? 66.445 4.650 -63.510 1.00 64.19 201 ALA A N 1
ATOM 1594 C CA . ALA A 1 201 ? 67.417 3.720 -64.089 1.00 64.19 201 ALA A CA 1
ATOM 1595 C C . ALA A 1 201 ? 67.469 3.761 -65.633 1.00 64.19 201 ALA A C 1
ATOM 1597 O O . ALA A 1 201 ? 68.464 3.348 -66.225 1.00 64.19 201 ALA A O 1
ATOM 1598 N N . SER A 1 202 ? 66.420 4.261 -66.299 1.00 59.66 202 SER A N 1
ATOM 1599 C CA . SER A 1 202 ? 66.381 4.427 -67.761 1.00 59.66 202 SER A CA 1
ATOM 1600 C C . SER A 1 202 ? 66.975 5.758 -68.254 1.00 59.66 202 SER A C 1
ATOM 1602 O O . SER A 1 202 ? 67.176 5.908 -69.461 1.00 59.66 202 SER A O 1
ATOM 1604 N N . ASN A 1 203 ? 67.264 6.710 -67.361 1.00 54.88 203 ASN A N 1
ATOM 1605 C CA . ASN A 1 203 ? 67.810 8.036 -67.686 1.00 54.88 203 ASN A CA 1
ATOM 1606 C C . ASN A 1 203 ? 69.310 8.173 -67.362 1.00 54.88 203 ASN A C 1
ATOM 1608 O O . ASN A 1 203 ? 69.807 9.277 -67.147 1.00 54.88 203 ASN A O 1
ATOM 1612 N N . ASP A 1 204 ? 70.060 7.071 -67.388 1.00 51.56 204 ASP A N 1
ATOM 1613 C CA . ASP A 1 204 ? 71.496 7.038 -67.071 1.00 51.56 204 ASP A CA 1
ATOM 1614 C C . ASP A 1 204 ? 72.388 7.449 -68.267 1.00 51.56 204 ASP A C 1
ATOM 1616 O O . ASP A 1 204 ? 73.337 6.773 -68.658 1.00 51.56 204 ASP A O 1
ATOM 1620 N N . ASN A 1 205 ? 72.040 8.577 -68.893 1.00 53.09 205 ASN A N 1
ATOM 1621 C CA . ASN A 1 205 ? 72.868 9.304 -69.859 1.00 53.09 205 ASN A CA 1
ATOM 1622 C C . ASN A 1 205 ? 72.598 10.819 -69.755 1.00 53.09 205 ASN A C 1
ATOM 1624 O O . ASN A 1 205 ? 72.295 11.480 -70.747 1.00 53.09 205 ASN A O 1
ATOM 1628 N N . ALA A 1 206 ? 72.693 11.386 -68.553 1.00 52.38 206 ALA A N 1
ATOM 1629 C CA . ALA A 1 206 ? 72.903 12.822 -68.372 1.00 52.38 206 ALA A CA 1
ATOM 1630 C C . ALA A 1 206 ? 73.513 13.099 -66.991 1.00 52.38 206 ALA A C 1
ATOM 1632 O O . ALA A 1 206 ? 72.829 13.094 -65.975 1.00 52.38 206 ALA A O 1
ATOM 1633 N N . ASP A 1 207 ? 74.822 13.335 -67.004 1.00 52.34 207 ASP A N 1
ATOM 1634 C CA . ASP A 1 207 ? 75.626 13.946 -65.946 1.00 52.34 207 ASP A CA 1
ATOM 1635 C C . ASP A 1 207 ? 74.931 15.202 -65.381 1.00 52.34 207 ASP A C 1
ATOM 1637 O O . ASP A 1 207 ? 74.712 16.180 -66.102 1.00 52.34 207 ASP A O 1
ATOM 1641 N N . GLY A 1 208 ? 74.523 15.152 -64.112 1.00 54.38 208 GLY A N 1
ATOM 1642 C CA . GLY A 1 208 ? 73.810 16.241 -63.451 1.00 54.38 208 GLY A CA 1
ATOM 1643 C C . GLY A 1 208 ? 73.528 15.951 -61.980 1.00 54.38 208 GLY A C 1
ATOM 1644 O O . GLY A 1 208 ? 72.499 15.376 -61.637 1.00 54.38 208 GLY A O 1
ATOM 1645 N N . GLU A 1 209 ? 74.449 16.369 -61.113 1.00 54.59 209 GLU A N 1
ATOM 1646 C CA . GLU A 1 209 ? 74.303 16.402 -59.656 1.00 54.59 209 GLU A CA 1
ATOM 1647 C C . GLU A 1 209 ? 73.009 17.132 -59.247 1.00 54.59 209 GLU A C 1
ATOM 1649 O O . GLU A 1 209 ? 72.851 18.325 -59.515 1.00 54.59 209 GLU A O 1
ATOM 1654 N N . PHE A 1 210 ? 72.081 16.442 -58.575 1.00 45.91 210 PHE A N 1
ATOM 1655 C CA . PHE A 1 210 ? 70.947 17.094 -57.918 1.00 45.91 210 PHE A CA 1
ATOM 1656 C C . PHE A 1 210 ? 70.802 16.618 -56.471 1.00 45.91 210 PHE A C 1
ATOM 1658 O O . PHE A 1 210 ? 70.457 15.472 -56.181 1.00 45.91 210 PHE A O 1
ATOM 1665 N N . GLU A 1 211 ? 71.105 17.543 -55.568 1.00 58.34 211 GLU A N 1
ATOM 1666 C CA . GLU A 1 211 ? 71.056 17.431 -54.116 1.00 58.34 211 GLU A CA 1
ATOM 1667 C C . GLU A 1 211 ? 69.592 17.525 -53.649 1.00 58.34 211 GLU A C 1
ATOM 1669 O O . GLU A 1 211 ? 68.963 18.581 -53.722 1.00 58.34 211 GLU A O 1
ATOM 1674 N N . VAL A 1 212 ? 69.012 16.405 -53.205 1.00 57.12 212 VAL A N 1
ATOM 1675 C CA . VAL A 1 212 ? 67.634 16.378 -52.693 1.00 57.12 212 VAL A CA 1
ATOM 1676 C C . VAL A 1 212 ? 67.648 16.627 -51.188 1.00 57.12 212 VAL A C 1
ATOM 1678 O O . VAL A 1 212 ? 68.006 15.757 -50.395 1.00 57.12 212 VAL A O 1
ATOM 1681 N N . VAL A 1 213 ? 67.234 17.837 -50.817 1.00 51.31 213 VAL A N 1
ATOM 1682 C CA . VAL A 1 213 ? 66.974 18.273 -49.442 1.00 51.31 213 VAL A CA 1
ATOM 1683 C C . VAL A 1 213 ? 65.770 17.510 -48.886 1.00 51.31 213 VAL A C 1
ATOM 1685 O O . VAL A 1 213 ? 64.669 17.553 -49.436 1.00 51.31 213 VAL A O 1
ATOM 1688 N N . ALA A 1 214 ? 66.002 16.791 -47.792 1.00 52.22 214 ALA A N 1
ATOM 1689 C CA . ALA A 1 214 ? 64.990 16.084 -47.027 1.00 52.22 214 ALA A CA 1
ATOM 1690 C C . ALA A 1 214 ? 64.367 17.025 -45.986 1.00 52.22 214 ALA A C 1
ATOM 1692 O O . ALA A 1 214 ? 64.833 17.068 -44.853 1.00 52.22 214 ALA A O 1
ATOM 1693 N N . ASP A 1 215 ? 63.305 17.737 -46.360 1.00 56.09 215 ASP A N 1
ATOM 1694 C CA . ASP A 1 215 ? 62.431 18.419 -45.399 1.00 56.09 215 ASP A CA 1
ATOM 1695 C C . ASP A 1 215 ? 61.115 17.646 -45.281 1.00 56.09 215 ASP A C 1
ATOM 1697 O O . ASP A 1 215 ? 60.178 17.812 -46.063 1.00 56.09 215 ASP A O 1
ATOM 1701 N N . ALA A 1 216 ? 61.074 16.749 -44.297 1.00 55.84 216 ALA A N 1
ATOM 1702 C CA . ALA A 1 216 ? 59.846 16.161 -43.788 1.00 55.84 216 ALA A CA 1
ATOM 1703 C C . ALA A 1 216 ? 59.571 16.792 -42.419 1.00 55.84 216 ALA A C 1
ATOM 1705 O O . ALA A 1 216 ? 60.053 16.314 -41.394 1.00 55.84 216 ALA A O 1
ATOM 1706 N N . GLU A 1 217 ? 58.836 17.904 -42.419 1.00 57.19 217 GLU A N 1
ATOM 1707 C CA . GLU A 1 217 ? 58.260 18.454 -41.196 1.00 57.19 217 GLU A CA 1
ATOM 1708 C C . GLU A 1 217 ? 57.113 17.544 -40.729 1.00 57.19 217 GLU A C 1
ATOM 1710 O O . GLU A 1 217 ? 56.051 17.467 -41.353 1.00 57.19 217 GLU A O 1
ATOM 1715 N N . ASP A 1 218 ? 57.353 16.836 -39.624 1.00 52.78 218 ASP A N 1
ATOM 1716 C CA . ASP A 1 218 ? 56.338 16.160 -38.817 1.00 52.78 218 ASP A CA 1
ATOM 1717 C C . ASP A 1 218 ? 55.419 17.218 -38.181 1.00 52.78 218 ASP A C 1
ATOM 1719 O O . ASP A 1 218 ? 55.748 17.835 -37.166 1.00 52.78 218 ASP A O 1
ATOM 1723 N N . VAL A 1 219 ? 54.253 17.444 -38.787 1.00 60.91 219 VAL A N 1
ATOM 1724 C CA . VAL A 1 219 ? 53.184 18.264 -38.201 1.00 60.91 219 VAL A CA 1
ATOM 1725 C C . VAL A 1 219 ? 52.303 17.364 -37.335 1.00 60.91 219 VAL A C 1
ATOM 1727 O O . VAL A 1 219 ? 51.420 16.660 -37.830 1.00 60.91 219 VAL A O 1
ATOM 1730 N N . ASP A 1 220 ? 52.574 17.390 -36.030 1.00 62.56 220 ASP A N 1
ATOM 1731 C CA . ASP A 1 220 ? 51.806 16.719 -34.980 1.00 62.56 220 ASP A CA 1
ATOM 1732 C C . ASP A 1 220 ? 50.475 17.460 -34.755 1.00 62.56 220 ASP A C 1
ATOM 1734 O O . ASP A 1 220 ? 50.418 18.557 -34.195 1.00 62.56 220 ASP A O 1
ATOM 1738 N N . GLY A 1 221 ? 49.395 16.901 -35.300 1.00 64.31 221 GLY A N 1
ATOM 1739 C CA . GLY A 1 221 ? 48.045 17.442 -35.190 1.00 64.31 221 GLY A CA 1
ATOM 1740 C C . GLY A 1 221 ? 47.323 16.891 -33.966 1.00 64.31 221 GLY A C 1
ATOM 1741 O O . GLY A 1 221 ? 46.624 15.881 -34.061 1.00 64.31 221 GLY A O 1
ATOM 1742 N N . GLU A 1 222 ? 47.453 17.579 -32.834 1.00 63.00 222 GLU A N 1
ATOM 1743 C CA . GLU A 1 222 ? 46.602 17.379 -31.661 1.00 63.00 222 GLU A CA 1
ATOM 1744 C C . GLU A 1 222 ? 45.146 17.772 -31.988 1.00 63.00 222 GLU A C 1
ATOM 1746 O O . GLU A 1 222 ? 44.871 18.885 -32.438 1.00 63.00 222 GLU A O 1
ATOM 1751 N N . PHE A 1 223 ? 44.193 16.866 -31.752 1.00 57.88 223 PHE A N 1
ATOM 1752 C CA . PHE A 1 223 ? 42.761 17.181 -31.755 1.00 57.88 223 PHE A CA 1
ATOM 1753 C C . PHE A 1 223 ? 42.212 17.064 -30.330 1.00 57.88 223 PHE A C 1
ATOM 1755 O O . PHE A 1 223 ? 42.088 15.960 -29.794 1.00 57.88 223 PHE A O 1
ATOM 1762 N N . GLU A 1 224 ? 41.844 18.201 -29.739 1.00 63.91 224 GLU A N 1
ATOM 1763 C CA . GLU A 1 224 ? 40.969 18.263 -28.567 1.00 63.91 224 GLU A CA 1
ATOM 1764 C C . GLU A 1 224 ? 39.526 17.924 -28.984 1.00 63.91 224 GLU A C 1
ATOM 1766 O O . GLU A 1 224 ? 39.013 18.428 -29.985 1.00 63.91 224 GLU A O 1
ATOM 1771 N N . ILE A 1 225 ? 38.868 17.047 -28.221 1.00 65.31 225 ILE A N 1
ATOM 1772 C CA . ILE A 1 225 ? 37.439 16.741 -28.359 1.00 65.31 225 ILE A CA 1
ATOM 1773 C C . ILE A 1 225 ? 36.750 17.278 -27.103 1.00 65.31 225 ILE A C 1
ATOM 1775 O O . ILE A 1 225 ? 37.002 16.778 -26.006 1.00 65.31 225 ILE A O 1
ATOM 1779 N N . GLU A 1 226 ? 35.911 18.295 -27.297 1.00 59.03 226 GLU A N 1
ATOM 1780 C CA . GLU A 1 226 ? 35.051 18.936 -26.288 1.00 59.03 226 GLU A CA 1
ATOM 1781 C C . GLU A 1 226 ? 33.754 18.143 -26.033 1.00 59.03 226 GLU A C 1
ATOM 1783 O O . GLU A 1 226 ? 33.178 17.592 -27.006 1.00 59.03 226 GLU A O 1
#

Foldseek 3Di:
DDDDDDDDDDDDDDDDDDDDDDDDPPDPDDPPPDDDDPDDDDDDDDDDDPDPDPPDDDPLVVLCPCLVVDDPVVNVVSVVVSVVVVVVVVVVVVVCVVVVVDDPVNCVVVVVVVVVVVVVVVVVVVVVVVVVVVVVVVVVVVVVVVVVVVVVVVVVVVVVVVVVVVVVVVVVVVVVVVVVVVVVVVVVVVVVVVVVVVVVVVPPPDDDDDDDDDDDDDDDDDDDDD

Sequence (226 aa):
MSKILHPLKPKGSTPQSPLQDGSPTKTRALTMSLQKPTISSKPVIAPGHPNQQPNTPGFCALRLENLEHQTSTTKRELMASIAADICATFISIAKYSEEGILQAQHTDVIDKVIQTIRDTDVKQRHLLDRQVRRLRKERKWIRKKYSRLAGQADGLSRAYQTKMRKLSISLHEAREEVARLQRERDMLLTCLKKDVIEEAASNDNADGEFEVVADAEDVDGEFEIE